Protein AF-A0A0M3IN40-F1 (afdb_monomer_lite)

Structure (mmCIF, N/CA/C/O backbone):
data_AF-A0A0M3IN40-F1
#
_entry.id   AF-A0A0M3IN40-F1
#
loop_
_atom_site.group_PDB
_atom_site.id
_atom_site.type_symbol
_atom_site.label_atom_id
_atom_site.label_alt_id
_atom_site.label_comp_id
_atom_site.label_asym_id
_atom_site.label_entity_id
_atom_site.label_seq_id
_atom_site.pdbx_PDB_ins_code
_atom_site.Cartn_x
_atom_site.Cartn_y
_atom_site.Cartn_z
_atom_site.occupancy
_atom_site.B_iso_or_equiv
_atom_site.auth_seq_id
_atom_site.auth_comp_id
_atom_site.auth_asym_id
_atom_site.auth_atom_id
_atom_site.pdbx_PDB_model_num
ATOM 1 N N . MET A 1 1 ? -18.526 8.315 25.520 1.00 48.28 1 MET A N 1
ATOM 2 C CA . MET A 1 1 ? -17.145 8.461 26.028 1.00 48.28 1 MET A CA 1
ATOM 3 C C . MET A 1 1 ? -16.164 8.945 24.959 1.00 48.28 1 MET A C 1
ATOM 5 O O . MET A 1 1 ? -15.481 9.920 25.217 1.00 48.28 1 MET A O 1
ATOM 9 N N . ILE A 1 2 ? -16.145 8.389 23.740 1.00 57.25 2 ILE A N 1
ATOM 10 C CA . ILE A 1 2 ? -15.203 8.828 22.682 1.00 57.25 2 ILE A CA 1
ATOM 11 C C . ILE A 1 2 ? -15.360 10.286 22.166 1.00 57.25 2 ILE A C 1
ATOM 13 O O . ILE A 1 2 ? -14.352 10.869 21.780 1.00 57.25 2 ILE A O 1
ATOM 17 N N . PRO A 1 3 ? -16.531 10.963 22.225 1.00 56.91 3 PRO A N 1
ATOM 18 C CA . PRO A 1 3 ? -16.636 12.365 21.797 1.00 56.91 3 PRO A CA 1
ATOM 19 C C . PRO A 1 3 ? -15.690 13.328 22.529 1.00 56.91 3 PRO A C 1
ATOM 21 O O . PRO A 1 3 ? -15.315 14.349 21.962 1.00 56.91 3 PRO A O 1
ATOM 24 N N . VAL A 1 4 ? -15.264 12.995 23.753 1.00 61.34 4 VAL A N 1
ATOM 25 C CA . VAL A 1 4 ? -14.296 13.798 24.521 1.00 61.34 4 VAL A CA 1
ATOM 26 C C . VAL A 1 4 ? -12.930 13.834 23.824 1.00 61.34 4 VAL A C 1
ATOM 28 O O . VAL A 1 4 ? -12.273 14.868 23.822 1.00 61.34 4 VAL A O 1
ATOM 31 N N . LEU A 1 5 ? -12.551 12.751 23.138 1.00 67.50 5 LEU A N 1
ATOM 32 C CA . LEU A 1 5 ? -11.285 12.639 22.409 1.00 67.50 5 LEU A CA 1
ATOM 33 C C . LEU A 1 5 ? -11.330 13.286 21.016 1.00 67.50 5 LEU A C 1
ATOM 35 O O . LEU A 1 5 ? -10.295 13.430 20.379 1.00 67.50 5 LEU A O 1
ATOM 39 N N . SER A 1 6 ? -12.497 13.738 20.539 1.00 68.56 6 SER A N 1
ATOM 40 C CA . SER A 1 6 ? -12.603 14.420 19.234 1.00 68.56 6 SER A CA 1
ATOM 41 C C . SER A 1 6 ? -11.824 15.739 19.170 1.00 68.56 6 SER A C 1
ATOM 43 O O . SER A 1 6 ? -11.472 16.194 18.086 1.00 68.56 6 SER A O 1
ATOM 45 N N . LYS A 1 7 ? -11.533 16.342 20.329 1.00 70.69 7 LYS A N 1
ATOM 46 C CA . LYS A 1 7 ? -10.729 17.563 20.460 1.00 70.69 7 LYS A CA 1
ATOM 47 C C . LYS A 1 7 ? -9.267 17.287 20.824 1.00 70.69 7 LYS A C 1
ATOM 49 O O . LYS A 1 7 ? -8.534 18.242 21.050 1.00 70.69 7 LYS A O 1
ATOM 54 N N . ALA A 1 8 ? -8.838 16.021 20.863 1.00 70.69 8 ALA A N 1
ATOM 55 C CA . ALA A 1 8 ? -7.492 15.639 21.295 1.00 70.69 8 ALA A CA 1
ATOM 56 C C . ALA A 1 8 ? -6.382 16.272 20.436 1.00 70.69 8 ALA A C 1
ATOM 58 O O . ALA A 1 8 ? -5.342 16.644 20.964 1.00 70.69 8 ALA A O 1
ATOM 59 N N . VAL A 1 9 ? -6.633 16.498 19.142 1.00 71.12 9 VAL A N 1
ATOM 60 C CA . VAL A 1 9 ? -5.699 17.192 18.230 1.00 71.12 9 VAL A CA 1
ATOM 61 C C . VAL A 1 9 ? -5.397 18.633 18.667 1.00 71.12 9 VAL A C 1
ATOM 63 O O . VAL A 1 9 ? -4.343 19.176 18.348 1.00 71.12 9 VAL A O 1
ATOM 66 N N . ASN A 1 10 ? -6.313 19.267 19.405 1.00 72.62 10 ASN A N 1
ATOM 67 C CA . ASN A 1 10 ? -6.180 20.654 19.858 1.00 72.62 10 ASN A CA 1
ATOM 68 C C . ASN A 1 10 ? -5.575 20.773 21.264 1.00 72.62 10 ASN A C 1
ATOM 70 O O . ASN A 1 10 ? -5.434 21.888 21.764 1.00 72.62 10 ASN A O 1
ATOM 74 N N . GLU A 1 11 ? -5.262 19.654 21.918 1.00 77.44 11 GLU A N 1
ATOM 75 C CA . GLU A 1 11 ? -4.655 19.650 23.248 1.00 77.44 11 GLU A CA 1
ATOM 76 C C . GLU A 1 11 ? -3.241 20.242 23.178 1.00 77.44 11 GLU A C 1
ATOM 78 O O . GLU A 1 11 ? -2.476 19.903 22.285 1.00 77.44 11 GLU A O 1
ATOM 83 N N . THR A 1 12 ? -2.871 21.141 24.087 1.00 72.12 12 THR A N 1
ATOM 84 C CA . THR A 1 12 ? -1.553 21.804 24.030 1.00 72.12 12 THR A CA 1
ATOM 85 C C . THR A 1 12 ? -0.466 20.977 24.706 1.00 72.12 12 THR A C 1
ATOM 87 O O . THR A 1 12 ? 0.720 21.143 24.417 1.00 72.12 12 THR A O 1
ATOM 90 N N . ASN A 1 13 ? -0.853 20.068 25.603 1.00 77.88 13 ASN A N 1
ATOM 91 C CA . ASN A 1 13 ? 0.075 19.207 26.315 1.00 77.88 13 ASN A CA 1
ATOM 92 C C . ASN A 1 13 ? 0.383 17.926 25.521 1.00 77.88 13 ASN A C 1
ATOM 94 O O . ASN A 1 13 ? -0.431 17.004 25.459 1.00 77.88 13 ASN A O 1
ATOM 98 N N . ILE A 1 14 ? 1.609 17.834 24.998 1.00 76.31 14 ILE A N 1
ATOM 99 C CA . ILE A 1 14 ? 2.108 16.694 24.206 1.00 76.31 14 ILE A CA 1
ATOM 100 C C . ILE A 1 14 ? 1.985 15.363 24.967 1.00 76.31 14 ILE A C 1
ATOM 102 O O . ILE A 1 14 ? 1.615 14.346 24.386 1.00 76.31 14 ILE A O 1
ATOM 106 N N . LYS A 1 15 ? 2.225 15.343 26.287 1.00 79.94 15 LYS A N 1
ATOM 107 C CA . LYS A 1 15 ? 2.094 14.108 27.084 1.00 79.94 15 LYS A CA 1
ATOM 108 C C . LYS A 1 15 ? 0.646 13.627 27.145 1.00 79.94 15 LYS A C 1
ATOM 110 O O . LYS A 1 15 ? 0.396 12.425 27.110 1.00 79.94 15 LYS A O 1
ATOM 115 N N . VAL A 1 16 ? -0.298 14.561 27.237 1.00 80.94 16 VAL A N 1
ATOM 116 C CA . VAL A 1 16 ? -1.731 14.248 27.247 1.00 80.94 16 VAL A CA 1
ATOM 117 C C . VAL A 1 16 ? -2.173 13.784 25.860 1.00 80.94 16 VAL A C 1
ATOM 119 O O . VAL A 1 16 ? -2.856 12.769 25.765 1.00 80.94 16 VAL A O 1
ATOM 122 N N . GLN A 1 17 ? -1.719 14.446 24.790 1.00 80.81 17 GLN A N 1
ATOM 123 C CA . GLN A 1 17 ? -1.945 13.987 23.414 1.00 80.81 17 GLN A CA 1
ATOM 124 C C . GLN A 1 17 ? -1.448 12.553 23.200 1.00 80.81 17 GLN A C 1
ATOM 126 O O . GLN A 1 17 ? -2.194 11.720 22.689 1.00 80.81 17 GLN A O 1
ATOM 131 N N . TYR A 1 18 ? -0.233 12.243 23.656 1.00 82.25 18 TYR A N 1
ATOM 132 C CA . TYR A 1 18 ? 0.352 10.906 23.571 1.00 82.25 18 TYR A CA 1
ATOM 133 C C . TYR A 1 18 ? -0.501 9.850 24.289 1.00 82.25 18 TYR A C 1
ATOM 135 O O . TYR A 1 18 ? -0.837 8.811 23.723 1.00 82.25 18 TYR A O 1
ATOM 143 N N . GLN A 1 19 ? -0.926 10.131 25.524 1.00 83.69 19 GLN A N 1
ATOM 144 C CA . GLN A 1 19 ? -1.804 9.228 26.274 1.00 83.69 19 GLN A CA 1
ATOM 145 C C . GLN A 1 19 ? -3.161 9.039 25.585 1.00 83.69 19 GLN A C 1
ATOM 147 O O . GLN A 1 19 ? -3.680 7.925 25.546 1.00 83.69 19 GLN A O 1
ATOM 152 N N . MET A 1 20 ? -3.726 10.103 25.011 1.00 85.81 20 MET A N 1
ATOM 153 C CA . MET A 1 20 ? -4.970 10.025 24.245 1.00 85.81 20 MET A CA 1
ATOM 154 C C . MET A 1 20 ? -4.806 9.172 22.982 1.00 85.81 20 MET A C 1
ATOM 156 O O . MET A 1 20 ? -5.689 8.367 22.693 1.00 85.81 20 MET A O 1
ATOM 160 N N . LEU A 1 21 ? -3.688 9.301 22.261 1.00 87.00 21 LEU A N 1
ATOM 161 C CA . LEU A 1 21 ? -3.373 8.472 21.095 1.00 87.00 21 LEU A CA 1
ATOM 162 C C . LEU A 1 21 ? -3.255 6.992 21.464 1.00 87.00 21 LEU A C 1
ATOM 164 O O . LEU A 1 21 ? -3.874 6.162 20.802 1.00 87.00 21 LEU A O 1
ATOM 168 N N . ASN A 1 22 ? -2.559 6.662 22.553 1.00 87.94 22 ASN A N 1
ATOM 169 C CA . ASN A 1 22 ? -2.456 5.277 23.021 1.00 87.94 22 ASN A CA 1
ATOM 170 C C . ASN A 1 22 ? -3.830 4.687 23.353 1.00 87.94 22 ASN A C 1
ATOM 172 O O . ASN A 1 22 ? -4.157 3.601 22.887 1.00 87.94 22 ASN A O 1
ATOM 176 N N . VAL A 1 23 ? -4.686 5.437 24.058 1.00 88.88 23 VAL A N 1
ATOM 177 C CA . VAL A 1 23 ? -6.064 5.000 24.339 1.00 88.88 23 VAL A CA 1
ATOM 178 C C . VAL A 1 23 ? -6.856 4.786 23.046 1.00 88.88 23 VAL A C 1
ATOM 180 O O . VAL A 1 23 ? -7.618 3.825 22.944 1.00 88.88 23 VAL A O 1
ATOM 183 N N . LEU A 1 24 ? -6.696 5.654 22.042 1.00 90.50 24 LEU A N 1
ATOM 184 C CA . LEU A 1 24 ? -7.351 5.475 20.744 1.00 90.50 24 LEU A CA 1
ATOM 185 C C . LEU A 1 24 ? -6.867 4.198 20.043 1.00 90.50 24 LEU A C 1
ATOM 187 O O . LEU A 1 24 ? -7.700 3.457 19.520 1.00 90.50 24 LEU A O 1
ATOM 191 N N . PHE A 1 25 ? -5.565 3.905 20.063 1.00 91.88 25 PHE A N 1
ATOM 192 C CA . PHE A 1 25 ? -5.023 2.680 19.474 1.00 91.88 25 PHE A CA 1
ATOM 193 C C . PHE A 1 25 ? -5.451 1.420 20.226 1.00 91.88 25 PHE A C 1
ATOM 195 O O . PHE A 1 25 ? -5.889 0.469 19.581 1.00 91.88 25 PHE A O 1
ATOM 202 N N . ASP A 1 26 ? -5.452 1.429 21.558 1.00 89.94 26 ASP A N 1
ATOM 203 C CA . ASP A 1 26 ? -5.949 0.311 22.367 1.00 89.94 26 ASP A CA 1
ATOM 204 C C . ASP A 1 26 ? -7.417 0.004 22.051 1.00 89.94 26 ASP A C 1
ATOM 206 O O . ASP A 1 26 ? -7.809 -1.153 21.867 1.00 89.94 26 ASP A O 1
ATOM 210 N N . VAL A 1 27 ? -8.246 1.045 21.913 1.00 90.25 27 VAL A N 1
ATOM 211 C CA . VAL A 1 27 ? -9.644 0.875 21.502 1.00 90.25 27 VAL A CA 1
ATOM 212 C C . VAL A 1 27 ? -9.723 0.337 20.073 1.00 90.25 27 VAL A C 1
ATOM 214 O O . VAL A 1 27 ? -10.472 -0.607 19.834 1.00 90.25 27 VAL A O 1
ATOM 217 N N . ALA A 1 28 ? -8.947 0.871 19.125 1.00 91.25 28 ALA A N 1
ATOM 218 C CA . ALA A 1 28 ? -8.942 0.398 17.737 1.00 91.25 28 ALA A CA 1
ATOM 219 C C . ALA A 1 28 ? -8.525 -1.081 17.610 1.00 91.25 28 ALA A C 1
ATOM 221 O O . ALA A 1 28 ? -9.078 -1.802 16.777 1.00 91.25 28 ALA A O 1
ATOM 222 N N . LYS A 1 29 ? -7.598 -1.546 18.458 1.00 91.81 29 LYS A N 1
ATOM 223 C CA . LYS A 1 29 ? -7.108 -2.933 18.498 1.00 91.81 29 LYS A CA 1
ATOM 224 C C . LYS A 1 29 ? -8.071 -3.908 19.183 1.00 91.81 29 LYS A C 1
ATOM 226 O O . LYS A 1 29 ? -8.036 -5.102 18.899 1.00 91.81 29 LYS A O 1
ATOM 231 N N . THR A 1 30 ? -8.950 -3.440 20.068 1.00 88.88 30 THR A N 1
ATOM 232 C CA . THR A 1 30 ? -9.799 -4.325 20.897 1.00 88.88 30 THR A CA 1
ATOM 233 C C . THR A 1 30 ? -11.279 -4.304 20.525 1.00 88.88 30 THR A C 1
ATOM 235 O O . THR A 1 30 ? -12.001 -5.269 20.780 1.00 88.88 30 THR A O 1
ATOM 238 N N . VAL A 1 31 ? -11.751 -3.229 19.897 1.00 88.94 31 VAL A N 1
ATOM 239 C CA . VAL A 1 31 ? -13.168 -3.025 19.592 1.00 88.94 31 VAL A CA 1
ATOM 240 C C . VAL A 1 31 ? -13.741 -4.090 18.654 1.00 88.94 31 VAL A C 1
ATOM 242 O O . VAL A 1 31 ? -13.078 -4.571 17.741 1.00 88.94 31 VAL A O 1
ATOM 245 N N . ALA A 1 32 ? -15.009 -4.460 18.839 1.00 84.81 32 ALA A N 1
ATOM 246 C CA . ALA A 1 32 ? -15.698 -5.355 17.912 1.00 84.81 32 ALA A CA 1
ATOM 247 C C . ALA A 1 32 ? -15.980 -4.659 16.565 1.00 84.81 32 ALA A C 1
ATOM 249 O O . ALA A 1 32 ? -16.561 -3.574 16.539 1.00 84.81 32 ALA A O 1
ATOM 250 N N . MET A 1 33 ? -15.639 -5.315 15.451 1.00 84.00 33 MET A N 1
ATOM 251 C CA . MET A 1 33 ? -15.850 -4.794 14.094 1.00 8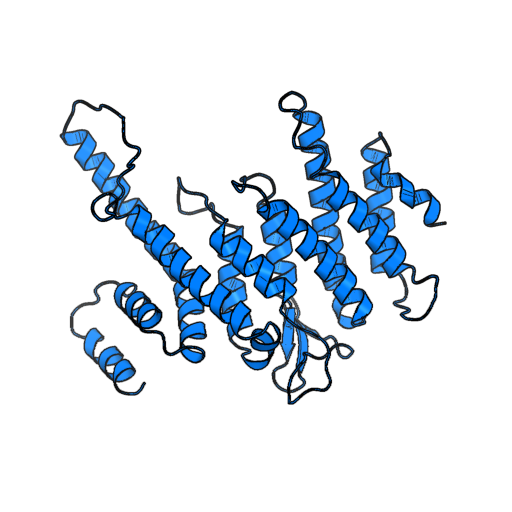4.00 33 MET A CA 1
ATOM 252 C C . MET A 1 33 ? -17.329 -4.929 13.697 1.00 84.00 33 MET A C 1
ATOM 254 O O . MET A 1 33 ? -17.765 -5.983 13.238 1.00 84.00 33 MET A O 1
ATOM 258 N N . ARG A 1 34 ? -18.137 -3.881 13.904 1.00 78.38 34 ARG A N 1
ATOM 259 C CA . ARG A 1 34 ? -19.585 -3.893 13.617 1.00 78.38 34 ARG A CA 1
ATOM 260 C C . ARG A 1 34 ? -19.907 -2.924 12.480 1.00 78.38 34 ARG A C 1
ATOM 262 O O . ARG A 1 34 ? -19.854 -1.719 12.670 1.00 78.38 34 ARG A O 1
ATOM 269 N N . VAL A 1 35 ? -20.266 -3.451 11.309 1.00 63.84 35 VAL A N 1
ATOM 270 C CA . VAL A 1 35 ? -20.462 -2.663 10.070 1.00 63.84 35 VAL A CA 1
ATOM 271 C C . VAL A 1 35 ? -21.736 -1.808 10.082 1.00 63.84 35 VAL A C 1
ATOM 273 O O . VAL A 1 35 ? -21.755 -0.723 9.515 1.00 63.84 35 VAL A O 1
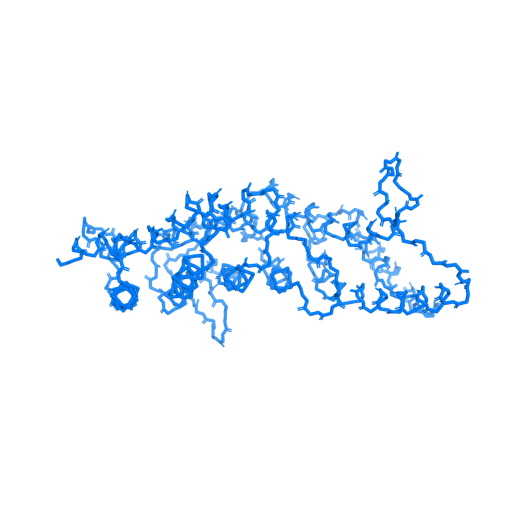ATOM 276 N N . ASN A 1 36 ? -22.789 -2.266 10.767 1.00 62.38 36 ASN A N 1
ATOM 277 C CA . ASN A 1 36 ? -24.148 -1.724 10.610 1.00 62.38 36 ASN A CA 1
ATOM 278 C C . ASN A 1 36 ? -24.690 -0.992 11.847 1.00 62.38 36 ASN A C 1
ATOM 280 O O . ASN A 1 36 ? -25.899 -0.834 11.989 1.00 62.38 36 ASN A O 1
ATOM 284 N N . SER A 1 37 ? -23.831 -0.561 12.771 1.00 58.88 37 SER A N 1
ATOM 285 C CA . SER A 1 37 ? -24.274 0.315 13.857 1.00 58.88 37 SER A CA 1
ATOM 286 C C . SER A 1 37 ? -23.915 1.756 13.527 1.00 58.88 37 SER A C 1
ATOM 288 O O . SER A 1 37 ? -22.749 2.038 13.275 1.00 58.88 37 SER A O 1
ATOM 290 N N . GLU A 1 38 ? -24.862 2.690 13.663 1.00 56.97 38 GLU A N 1
ATOM 291 C CA . GLU A 1 38 ? -24.618 4.152 13.656 1.00 56.97 38 GLU A CA 1
ATOM 292 C C . GLU A 1 38 ? -23.526 4.594 14.660 1.00 56.97 38 GLU A C 1
ATOM 294 O O . GLU A 1 38 ? -23.068 5.734 14.664 1.00 56.97 38 GLU A O 1
ATOM 299 N N . ARG A 1 39 ? -23.098 3.668 15.526 1.00 65.94 39 ARG A N 1
ATOM 300 C CA . ARG A 1 39 ? -22.022 3.785 16.506 1.00 65.94 39 ARG A CA 1
ATOM 301 C C . ARG A 1 39 ? -20.887 2.792 16.238 1.00 65.94 39 ARG A C 1
ATOM 303 O O . ARG A 1 39 ? -20.390 2.197 17.194 1.00 65.94 39 ARG A O 1
ATOM 310 N N . ASP A 1 40 ? -20.504 2.567 14.978 1.00 83.56 40 ASP A N 1
ATOM 311 C CA . ASP A 1 40 ? -19.286 1.805 14.689 1.00 83.56 40 ASP A CA 1
ATOM 312 C C . ASP A 1 40 ? -18.093 2.536 15.307 1.00 83.56 40 ASP A C 1
ATOM 314 O O . ASP A 1 40 ? -17.627 3.585 14.849 1.00 83.56 40 ASP A O 1
ATOM 318 N N . LEU A 1 41 ? -17.660 1.982 16.428 1.00 86.31 41 LEU A N 1
ATOM 319 C CA . LEU A 1 41 ? -16.694 2.595 17.305 1.00 86.31 41 LEU A CA 1
ATOM 320 C C . LEU A 1 41 ? -15.302 2.559 16.669 1.00 86.31 41 LEU A C 1
ATOM 322 O O . LEU A 1 41 ? -14.543 3.504 16.871 1.00 86.31 41 LEU A O 1
ATOM 326 N N . PHE A 1 42 ? -15.014 1.549 15.836 1.00 90.12 42 PHE A N 1
ATOM 327 C CA . PHE A 1 42 ? -13.790 1.508 15.040 1.00 90.12 42 PHE A CA 1
ATOM 328 C C . PHE A 1 42 ? -13.745 2.704 14.090 1.00 90.12 42 PHE A C 1
ATOM 330 O O . PHE A 1 42 ? -12.856 3.541 14.203 1.00 90.12 42 PHE A O 1
ATOM 337 N N . SER A 1 43 ? -14.765 2.864 13.241 1.00 88.69 43 SER A N 1
ATOM 338 C CA . SER A 1 43 ? -14.851 3.987 12.299 1.00 88.69 43 SER A CA 1
ATOM 339 C C . SER A 1 43 ? -14.744 5.354 12.983 1.00 88.69 43 SER A C 1
ATOM 341 O O . SER A 1 43 ? -14.093 6.263 12.464 1.00 88.69 43 SER A O 1
ATOM 343 N N . LEU A 1 44 ? -15.356 5.519 14.160 1.00 87.31 44 LEU A N 1
ATOM 344 C CA . LEU A 1 44 ? -15.290 6.769 14.918 1.00 87.31 44 LEU A CA 1
ATOM 345 C C . LEU A 1 44 ? -13.877 7.045 15.456 1.00 87.31 44 LEU A C 1
ATOM 347 O O . LEU A 1 44 ? -13.389 8.166 15.325 1.00 87.31 44 LEU A O 1
ATOM 351 N N . VAL A 1 45 ? -13.206 6.032 16.008 1.00 89.50 45 VAL A N 1
ATOM 352 C CA . VAL A 1 45 ? -11.815 6.132 16.477 1.00 89.50 45 VAL A CA 1
ATOM 353 C C . VAL A 1 45 ? -10.868 6.410 15.315 1.00 89.50 45 VAL A C 1
ATOM 355 O O . VAL A 1 45 ? -10.090 7.358 15.375 1.00 89.50 45 VAL A O 1
ATOM 358 N N . THR A 1 46 ? -10.992 5.670 14.214 1.00 88.81 46 THR A N 1
ATOM 359 C CA . THR A 1 46 ? -10.199 5.859 12.994 1.00 88.81 46 THR A CA 1
ATOM 360 C C . THR A 1 46 ? -10.361 7.273 12.432 1.00 88.81 46 THR A C 1
ATOM 362 O O . THR A 1 46 ? -9.384 7.881 12.006 1.00 88.81 46 THR A O 1
ATOM 365 N N . ARG A 1 47 ? -11.562 7.865 12.486 1.00 87.56 47 ARG A N 1
ATOM 366 C CA . ARG A 1 47 ? -11.775 9.268 12.085 1.00 87.56 47 ARG A CA 1
ATOM 367 C C . ARG A 1 47 ? -11.056 10.269 12.988 1.00 87.56 47 ARG A C 1
ATOM 369 O O . ARG A 1 47 ? -10.547 11.263 12.477 1.00 87.56 47 ARG A O 1
ATOM 376 N N . ILE A 1 48 ? -11.006 10.024 14.298 1.00 87.25 48 ILE A N 1
ATOM 377 C CA . ILE A 1 48 ? -10.238 10.867 15.225 1.00 87.25 48 ILE A CA 1
ATOM 378 C C . ILE A 1 48 ? -8.746 10.728 14.915 1.00 87.25 48 ILE A C 1
ATOM 380 O O . ILE A 1 48 ? -8.072 11.736 14.743 1.00 87.25 48 ILE A O 1
ATOM 384 N N . ILE A 1 49 ? -8.249 9.505 14.727 1.00 88.94 49 ILE A N 1
ATOM 385 C CA . ILE A 1 49 ? -6.854 9.251 14.339 1.00 88.94 49 ILE A CA 1
ATOM 386 C C . ILE A 1 49 ? -6.509 9.970 13.018 1.00 88.94 49 ILE A C 1
ATOM 388 O O . ILE A 1 49 ? -5.489 10.650 12.945 1.00 88.94 49 ILE A O 1
ATOM 392 N N . LYS A 1 50 ? -7.395 9.938 12.006 1.00 86.81 50 LYS A N 1
ATOM 393 C CA . LYS A 1 50 ? -7.215 10.676 10.734 1.00 86.81 50 LYS A CA 1
ATOM 394 C C . LYS A 1 50 ? -6.990 12.175 10.950 1.00 86.81 50 LYS A C 1
ATOM 396 O O . LYS A 1 50 ? -6.238 12.797 10.202 1.00 86.81 50 LYS A O 1
ATOM 401 N N . SER A 1 51 ? -7.666 12.765 11.937 1.00 83.94 51 SER A N 1
ATOM 402 C CA . SER A 1 51 ? -7.563 14.203 12.194 1.00 83.94 51 SER A CA 1
ATOM 403 C C . SER A 1 51 ? -6.182 14.625 12.698 1.00 83.94 51 SER A C 1
ATOM 405 O O . SER A 1 51 ? -5.779 15.744 12.398 1.00 83.94 51 SER A O 1
ATOM 407 N N . PHE A 1 52 ? -5.429 13.725 13.347 1.00 79.25 52 PHE A N 1
ATOM 408 C CA . PHE A 1 52 ? -4.021 13.966 13.674 1.00 79.25 52 PHE A CA 1
ATOM 409 C C . PHE A 1 52 ? -3.186 14.072 12.394 1.00 79.25 52 PHE A C 1
ATOM 411 O O . PHE A 1 52 ? -2.619 15.126 12.157 1.00 79.25 52 PHE A O 1
ATOM 418 N N . LEU A 1 53 ? -3.260 13.080 11.493 1.00 76.38 53 LEU A N 1
ATOM 419 C CA . LEU A 1 53 ? -2.510 13.073 10.218 1.00 76.38 53 LEU A CA 1
ATOM 420 C C . LEU A 1 53 ? -2.820 14.248 9.276 1.00 76.38 53 LEU A C 1
ATOM 422 O O . LEU A 1 53 ? -2.057 14.525 8.351 1.00 76.38 53 LEU A O 1
ATOM 426 N N . SER A 1 54 ? -3.988 14.877 9.435 1.00 72.94 54 SER A N 1
ATOM 427 C CA . SER A 1 54 ? -4.439 15.987 8.583 1.00 72.94 54 SER A CA 1
ATOM 428 C C . SER A 1 54 ? -4.049 17.359 9.144 1.00 72.94 54 SER A C 1
ATOM 430 O O . SER A 1 54 ? -4.010 18.339 8.400 1.00 72.94 54 SER A O 1
ATOM 432 N N . ALA A 1 55 ? -3.782 17.458 10.450 1.00 64.75 55 ALA A N 1
ATOM 433 C CA . ALA A 1 55 ? -3.463 18.721 11.112 1.00 64.75 55 ALA A CA 1
ATOM 434 C C . ALA A 1 55 ? -2.057 19.242 10.752 1.00 64.75 55 ALA A C 1
ATOM 436 O O . ALA A 1 55 ? -1.799 20.442 10.866 1.00 64.75 55 ALA A O 1
ATOM 437 N N . ASP A 1 56 ? -1.186 18.365 10.257 1.00 57.78 56 ASP A N 1
ATOM 438 C CA . ASP A 1 56 ? 0.250 18.616 10.109 1.00 57.78 56 ASP A CA 1
ATOM 439 C C . ASP A 1 56 ? 0.591 19.423 8.845 1.00 57.78 56 ASP A C 1
ATOM 441 O O . ASP A 1 56 ? 1.387 20.364 8.886 1.00 57.78 56 ASP A O 1
ATOM 445 N N . PHE A 1 57 ? -0.084 19.147 7.722 1.00 51.28 57 PHE A N 1
ATOM 446 C CA . PHE A 1 57 ? 0.210 19.798 6.433 1.00 51.28 57 PHE A CA 1
ATOM 447 C C . PHE A 1 57 ? -0.299 21.238 6.321 1.00 51.28 57 PHE A C 1
ATOM 449 O O . PHE A 1 57 ? 0.179 21.995 5.482 1.00 51.28 57 PHE A O 1
ATOM 456 N N . SER A 1 58 ? -1.251 21.643 7.163 1.00 46.12 58 SER A N 1
ATOM 457 C CA . SER A 1 58 ? -1.762 23.022 7.162 1.00 46.12 58 SER A CA 1
ATOM 458 C C . SER A 1 58 ? -0.902 23.986 7.987 1.00 46.12 58 SER A C 1
ATOM 460 O O . SER A 1 58 ? -0.954 25.192 7.755 1.00 46.12 58 SER A O 1
ATOM 462 N N . LYS A 1 59 ? -0.096 23.475 8.930 1.00 45.12 59 LYS A N 1
ATOM 463 C CA . LYS A 1 59 ? 0.725 24.288 9.847 1.00 45.12 59 LYS A CA 1
ATOM 464 C C . LYS A 1 59 ? 2.211 24.331 9.483 1.00 45.12 59 LYS A C 1
ATOM 466 O O . LYS A 1 59 ? 2.893 25.272 9.879 1.00 45.12 59 LYS A O 1
ATOM 471 N N . SER A 1 60 ? 2.709 23.360 8.713 1.00 43.22 60 SER A N 1
ATOM 472 C CA . SER A 1 60 ? 4.130 23.264 8.338 1.00 43.22 60 SER A CA 1
ATOM 473 C C . SER A 1 60 ? 4.607 24.357 7.369 1.00 43.22 60 SER A C 1
ATOM 475 O O . SER A 1 60 ? 5.810 24.560 7.232 1.00 43.22 60 SER A O 1
ATOM 477 N N . THR A 1 61 ? 3.703 25.061 6.686 1.00 45.00 61 THR A N 1
ATOM 478 C CA . THR A 1 61 ? 4.053 25.977 5.584 1.00 45.00 61 THR A CA 1
ATOM 479 C C . THR A 1 61 ? 4.473 27.381 6.040 1.00 45.00 61 THR A C 1
ATOM 481 O O . THR A 1 61 ? 4.817 28.201 5.197 1.00 45.00 61 THR A O 1
ATOM 484 N N . LEU A 1 62 ? 4.438 27.697 7.344 1.00 44.28 62 LEU A N 1
ATOM 485 C CA . LEU A 1 62 ? 4.585 29.086 7.815 1.00 44.28 62 LEU A CA 1
ATOM 486 C C . LEU A 1 62 ? 5.703 29.384 8.823 1.00 44.28 62 LEU A C 1
ATOM 488 O O . LEU A 1 62 ? 5.866 30.554 9.148 1.00 44.28 62 LEU A O 1
ATOM 492 N N . LEU A 1 63 ? 6.489 28.425 9.322 1.00 48.06 63 LEU A N 1
ATOM 493 C CA . LEU A 1 63 ? 7.372 28.702 10.470 1.00 48.06 63 LEU A CA 1
ATOM 494 C C . LEU A 1 63 ? 8.709 27.948 10.414 1.00 48.06 63 LEU A C 1
ATOM 496 O O . LEU A 1 63 ? 8.848 26.878 10.998 1.00 48.06 63 LEU A O 1
ATOM 500 N N . SER A 1 64 ? 9.724 28.547 9.779 1.00 48.28 64 SER A N 1
ATOM 501 C CA . SER A 1 64 ? 11.132 28.131 9.927 1.00 48.28 64 SER A CA 1
ATOM 502 C C . SER A 1 64 ? 11.676 28.350 11.345 1.00 48.28 64 SER A C 1
ATOM 504 O O . SER A 1 64 ? 12.648 27.711 11.733 1.00 48.28 64 SER A O 1
ATOM 506 N N . ASP A 1 65 ? 11.032 29.205 12.144 1.00 49.72 65 ASP A N 1
ATOM 507 C CA . ASP A 1 65 ? 11.569 29.670 13.432 1.00 49.72 65 ASP A CA 1
ATOM 508 C C . ASP A 1 65 ? 11.121 28.821 14.639 1.00 49.72 65 ASP A C 1
ATOM 510 O O . ASP A 1 65 ? 11.438 29.132 15.785 1.00 49.72 65 ASP A O 1
ATOM 514 N N . LEU A 1 66 ? 10.392 27.722 14.412 1.00 55.25 66 LEU A N 1
ATOM 515 C CA . LEU A 1 66 ? 9.813 26.883 15.471 1.00 55.25 66 LEU A CA 1
ATOM 516 C C . LEU A 1 66 ? 10.163 25.400 15.282 1.00 55.25 66 LEU A C 1
ATOM 518 O O . LEU A 1 66 ? 9.303 24.521 15.262 1.00 55.25 66 LEU A O 1
ATOM 522 N N . MET A 1 67 ? 11.465 25.115 15.202 1.00 58.66 67 MET A N 1
ATOM 523 C CA . MET A 1 67 ? 12.026 23.761 15.070 1.00 58.66 67 MET A CA 1
ATOM 524 C C . MET A 1 67 ? 11.509 22.779 16.145 1.00 58.66 67 MET A C 1
ATOM 526 O O . MET A 1 67 ? 11.269 21.610 15.853 1.00 58.66 67 MET A O 1
ATOM 530 N N . HIS A 1 68 ? 11.231 23.257 17.366 1.00 58.31 68 HIS A N 1
ATOM 531 C CA . HIS A 1 68 ? 10.624 22.444 18.431 1.00 58.31 68 HIS A CA 1
ATOM 532 C C . HIS A 1 68 ? 9.162 22.048 18.164 1.00 58.31 68 HIS A C 1
ATOM 534 O O . HIS A 1 68 ? 8.746 20.959 18.554 1.00 58.31 68 HIS A O 1
ATOM 540 N N . LEU A 1 69 ? 8.383 22.897 17.488 1.00 57.97 69 LEU A N 1
ATOM 541 C CA . LEU A 1 69 ? 6.998 22.582 17.127 1.00 57.97 69 LEU A CA 1
ATOM 542 C C . LEU A 1 69 ? 6.953 21.591 15.963 1.00 57.97 69 LEU A C 1
ATOM 544 O O . LEU A 1 69 ? 6.142 20.674 15.984 1.00 57.97 69 LEU A O 1
ATOM 548 N N . ILE A 1 70 ? 7.862 21.736 14.994 1.00 59.16 70 ILE A N 1
ATOM 549 C CA . ILE A 1 70 ? 8.000 20.800 13.871 1.00 59.16 70 ILE A CA 1
ATOM 550 C C . ILE A 1 70 ? 8.375 19.402 14.381 1.00 59.16 70 ILE A C 1
ATOM 552 O O . ILE A 1 70 ? 7.740 18.432 13.980 1.00 59.16 70 ILE A O 1
ATOM 556 N N . SER A 1 71 ? 9.330 19.296 15.315 1.00 60.16 71 SER A N 1
ATOM 557 C CA . SER A 1 71 ? 9.706 18.007 15.920 1.00 60.16 71 SER A CA 1
ATOM 558 C C . SER A 1 71 ? 8.522 17.336 16.622 1.00 60.16 71 SER A C 1
ATOM 560 O O . SER A 1 71 ? 8.229 16.180 16.353 1.00 60.16 71 SER A O 1
ATOM 562 N N . SER A 1 72 ? 7.773 18.075 17.449 1.00 61.00 72 SER A N 1
ATOM 563 C CA . SER A 1 72 ? 6.606 17.519 18.150 1.00 61.00 72 SER A CA 1
ATOM 564 C C . SER A 1 72 ? 5.474 17.098 17.208 1.00 61.00 72 SER A C 1
ATOM 566 O O . SER A 1 72 ? 4.731 16.169 17.525 1.00 61.00 72 SER A O 1
ATOM 568 N N . ILE A 1 73 ? 5.299 17.800 16.087 1.00 64.06 73 ILE A N 1
ATOM 569 C CA . ILE A 1 73 ? 4.317 17.440 15.063 1.00 64.06 73 ILE A CA 1
ATOM 570 C C . ILE A 1 73 ? 4.729 16.124 14.397 1.00 64.06 73 ILE A C 1
ATOM 572 O O . ILE A 1 73 ? 3.912 15.212 14.300 1.00 64.06 73 ILE A O 1
ATOM 576 N N . LEU A 1 74 ? 6.001 15.996 14.007 1.00 65.25 74 LEU A N 1
ATOM 577 C CA . LEU A 1 74 ? 6.539 14.786 13.381 1.00 65.25 74 LEU A CA 1
ATOM 578 C C . LEU A 1 74 ? 6.453 13.563 14.297 1.00 65.25 74 LEU A C 1
ATOM 580 O O . LEU A 1 74 ? 6.053 12.505 13.820 1.00 65.25 74 LEU A O 1
ATOM 584 N N . ASP A 1 75 ? 6.731 13.718 15.594 1.00 71.44 75 ASP A N 1
ATOM 585 C CA . ASP A 1 75 ? 6.612 12.632 16.574 1.00 71.44 75 ASP A CA 1
ATOM 586 C C . ASP A 1 75 ? 5.171 12.097 16.634 1.00 71.44 75 ASP A C 1
ATOM 588 O O . ASP A 1 75 ? 4.934 10.889 16.606 1.00 71.44 75 ASP A O 1
ATOM 592 N N . ASN A 1 76 ? 4.178 12.994 16.645 1.00 75.31 76 ASN A N 1
ATOM 593 C CA . ASN A 1 76 ? 2.768 12.604 16.619 1.00 75.31 76 ASN A CA 1
ATOM 594 C C . ASN A 1 76 ? 2.396 11.887 15.313 1.00 75.31 76 ASN A C 1
ATOM 596 O O . ASN A 1 76 ? 1.679 10.886 15.358 1.00 75.31 76 ASN A O 1
ATOM 600 N N . VAL A 1 77 ? 2.883 12.359 14.159 1.00 79.06 77 VAL A N 1
ATOM 601 C CA . VAL A 1 77 ? 2.664 11.680 12.869 1.00 79.06 77 VAL A CA 1
ATOM 602 C C . VAL A 1 77 ? 3.287 10.296 12.882 1.00 79.06 77 VAL A C 1
ATOM 604 O O . VAL A 1 77 ? 2.661 9.343 12.426 1.00 79.06 77 VAL A O 1
ATOM 607 N N . GLU A 1 78 ? 4.497 10.173 13.417 1.00 83.12 78 GLU A N 1
ATOM 608 C CA . GLU A 1 78 ? 5.205 8.906 13.502 1.00 83.12 78 GLU A CA 1
ATOM 609 C C . GLU A 1 78 ? 4.436 7.898 14.356 1.00 83.12 78 GLU A C 1
ATOM 611 O O . GLU A 1 78 ? 4.189 6.776 13.906 1.00 83.12 78 GLU A O 1
ATOM 616 N N . ILE A 1 79 ? 3.991 8.312 15.546 1.00 85.88 79 ILE A N 1
ATOM 617 C CA . ILE A 1 79 ? 3.169 7.484 16.435 1.00 85.88 79 ILE A CA 1
ATOM 618 C C . ILE A 1 79 ? 1.879 7.078 15.731 1.00 85.88 79 ILE A C 1
ATOM 620 O O . ILE A 1 79 ? 1.480 5.914 15.780 1.00 85.88 79 ILE A O 1
ATOM 624 N N . VAL A 1 80 ? 1.221 8.023 15.055 1.00 88.50 80 VAL A N 1
ATOM 625 C CA . VAL A 1 80 ? -0.052 7.745 14.400 1.00 88.50 80 VAL A CA 1
ATOM 626 C C . VAL A 1 80 ? 0.121 6.785 13.226 1.00 88.50 80 VAL A C 1
ATOM 628 O O . VAL A 1 80 ? -0.636 5.821 13.116 1.00 88.50 80 VAL A O 1
ATOM 631 N N . ALA A 1 81 ? 1.114 7.022 12.370 1.00 87.44 81 ALA A N 1
ATOM 632 C CA . ALA A 1 81 ? 1.425 6.187 11.217 1.00 87.44 81 ALA A CA 1
ATOM 633 C C . ALA A 1 81 ? 1.890 4.783 11.634 1.00 87.44 81 ALA A C 1
ATOM 635 O O . ALA A 1 81 ? 1.474 3.799 11.023 1.00 87.44 81 ALA A O 1
ATOM 636 N N . GLY A 1 82 ? 2.696 4.673 12.692 1.00 89.19 82 GLY A N 1
ATOM 637 C CA . GLY A 1 82 ? 3.080 3.391 13.282 1.00 89.19 82 GLY A CA 1
ATOM 638 C C . GLY A 1 82 ? 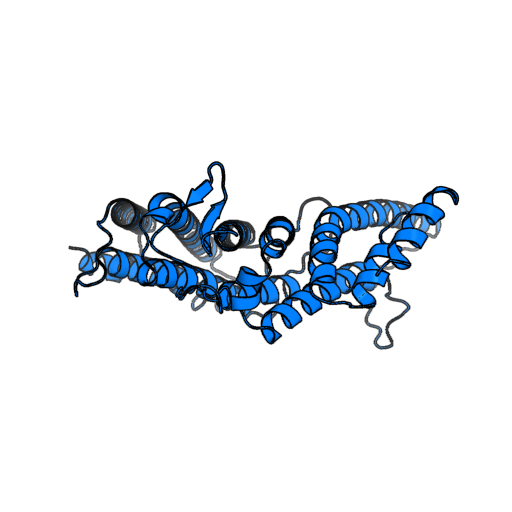1.870 2.643 13.840 1.00 89.19 82 GLY A C 1
ATOM 639 O O . GLY A 1 82 ? 1.570 1.532 13.402 1.00 89.19 82 GLY A O 1
ATOM 640 N N . GLY A 1 83 ? 1.103 3.290 14.720 1.00 91.06 83 GLY A N 1
ATOM 641 C CA . GLY A 1 83 ? -0.045 2.675 15.383 1.00 91.06 83 GLY A CA 1
ATOM 642 C C . GLY A 1 83 ? -1.137 2.223 14.412 1.00 91.06 83 GLY A C 1
ATOM 643 O O . GLY A 1 83 ? -1.716 1.150 14.581 1.00 91.06 83 GLY A O 1
ATOM 644 N N . ILE A 1 84 ? -1.405 2.978 13.340 1.00 93.44 84 ILE A N 1
ATOM 645 C CA . ILE A 1 84 ? -2.390 2.556 12.333 1.00 93.44 84 ILE A CA 1
ATOM 646 C C . ILE A 1 84 ? -1.881 1.388 11.473 1.00 93.44 84 ILE A C 1
ATOM 648 O O . ILE A 1 84 ? -2.682 0.545 11.068 1.00 93.44 84 ILE A O 1
ATOM 652 N N . CYS A 1 85 ? -0.569 1.292 11.222 1.00 92.75 85 CYS A N 1
ATOM 653 C CA . CYS A 1 85 ? 0.028 0.138 10.544 1.00 92.75 85 CYS A CA 1
ATOM 654 C C . CYS A 1 85 ? -0.053 -1.128 11.408 1.00 92.75 85 CYS A C 1
ATOM 656 O O . CYS A 1 85 ? -0.338 -2.206 10.883 1.00 92.75 85 CYS A O 1
ATOM 658 N N . GLU A 1 86 ? 0.129 -0.999 12.723 1.00 92.69 86 GLU A N 1
ATOM 659 C CA . GLU A 1 86 ? -0.081 -2.095 13.674 1.00 92.69 86 GLU A CA 1
ATOM 660 C C . GLU A 1 86 ? -1.546 -2.533 13.706 1.00 92.69 86 GLU A C 1
ATOM 662 O O . GLU A 1 86 ? -1.832 -3.719 13.563 1.00 92.69 86 GLU A O 1
ATOM 667 N N . VAL A 1 87 ? -2.489 -1.586 13.795 1.00 93.94 87 VAL A N 1
ATOM 668 C CA . VAL A 1 87 ? -3.930 -1.881 13.706 1.00 93.94 87 VAL A CA 1
ATOM 669 C C . VAL A 1 87 ? -4.253 -2.595 12.394 1.00 93.94 87 VAL A C 1
ATOM 671 O O . VAL A 1 87 ? -4.997 -3.576 12.403 1.00 93.94 87 VAL A O 1
ATOM 674 N N . LEU A 1 88 ? -3.679 -2.147 11.270 1.00 94.56 88 LEU A N 1
ATOM 675 C CA . LEU A 1 88 ? -3.854 -2.805 9.977 1.00 94.56 88 LEU A CA 1
ATOM 676 C C . LEU A 1 88 ? -3.381 -4.264 10.015 1.00 94.56 88 LEU A C 1
ATOM 678 O O . LEU A 1 88 ? -4.007 -5.105 9.379 1.00 94.56 88 LEU A O 1
ATOM 682 N N . HIS A 1 89 ? -2.285 -4.561 10.715 1.00 92.12 89 HIS A N 1
ATOM 683 C CA . HIS A 1 89 ? -1.735 -5.909 10.819 1.00 92.12 89 HIS A CA 1
ATOM 684 C C . HIS A 1 89 ? -2.532 -6.798 11.781 1.00 92.12 89 HIS A C 1
ATOM 686 O O . HIS A 1 89 ? -3.039 -7.837 11.364 1.00 92.12 89 HIS A O 1
ATOM 692 N N . GLU A 1 90 ? -2.708 -6.370 13.031 1.00 92.19 90 GLU A N 1
ATOM 693 C CA . GLU A 1 90 ? -3.353 -7.157 14.091 1.00 92.19 90 GLU A CA 1
ATOM 694 C C . GLU A 1 90 ? -4.826 -7.459 13.794 1.00 92.19 90 GLU A C 1
ATOM 696 O O . GLU A 1 90 ? -5.353 -8.509 14.160 1.00 92.19 90 GLU A O 1
ATOM 701 N N . ARG A 1 91 ? -5.508 -6.530 13.118 1.00 92.81 91 ARG A N 1
ATOM 702 C CA . ARG A 1 91 ? -6.946 -6.621 12.843 1.00 92.81 91 ARG A CA 1
ATOM 703 C C . ARG A 1 91 ? -7.247 -7.068 11.420 1.00 92.81 91 ARG A C 1
ATOM 705 O O . ARG A 1 91 ? -8.423 -7.165 11.066 1.00 92.81 91 ARG A O 1
ATOM 712 N N . PHE A 1 92 ? -6.221 -7.378 10.616 1.00 95.19 92 PHE A N 1
ATOM 713 C CA . PHE A 1 92 ? -6.379 -7.631 9.184 1.00 95.19 92 PHE A CA 1
ATOM 714 C C . PHE A 1 92 ? -7.452 -8.675 8.887 1.00 95.19 92 PHE A C 1
ATOM 716 O O . PHE A 1 92 ? -8.342 -8.410 8.087 1.00 95.19 92 PHE A O 1
ATOM 723 N N . ALA A 1 93 ? -7.414 -9.823 9.570 1.00 94.44 93 ALA A N 1
ATOM 724 C CA . ALA A 1 93 ? -8.350 -10.929 9.361 1.00 94.44 93 ALA A CA 1
ATOM 725 C C . ALA A 1 93 ? -9.814 -10.581 9.690 1.00 94.44 93 ALA A C 1
ATOM 727 O O . ALA A 1 93 ? -10.727 -11.221 9.183 1.00 94.44 93 ALA A O 1
ATOM 728 N N . GLN A 1 94 ? -10.044 -9.577 10.541 1.00 94.06 94 GLN A N 1
ATOM 729 C CA . GLN A 1 94 ? -11.369 -9.198 11.043 1.00 94.06 94 GLN A CA 1
ATOM 730 C C . GLN A 1 94 ? -11.956 -7.999 10.296 1.00 94.06 94 GLN A C 1
ATOM 732 O O . GLN A 1 94 ? -13.110 -7.632 10.531 1.00 94.06 94 GLN A O 1
ATOM 737 N N . PHE A 1 95 ? -11.174 -7.343 9.433 1.00 93.94 95 PHE A N 1
ATOM 738 C CA . PHE A 1 95 ? -11.683 -6.211 8.678 1.00 93.94 95 PHE A CA 1
ATOM 739 C C . PHE A 1 95 ? -12.779 -6.636 7.720 1.00 93.94 95 PHE A C 1
ATOM 741 O O . PHE A 1 95 ? -12.653 -7.601 6.969 1.00 93.94 95 PHE A O 1
ATOM 748 N N . THR A 1 96 ? -13.819 -5.815 7.684 1.00 92.31 96 THR A N 1
ATOM 749 C CA . THR A 1 96 ? -14.737 -5.772 6.553 1.00 92.31 96 THR A CA 1
ATOM 750 C C . THR A 1 96 ? -14.225 -4.780 5.516 1.00 92.31 96 THR A C 1
ATOM 752 O O . THR A 1 96 ? -13.348 -3.958 5.803 1.00 92.31 96 THR A O 1
ATOM 755 N N . MET A 1 97 ? -14.797 -4.808 4.311 1.00 91.56 97 MET A N 1
ATOM 756 C CA . MET A 1 97 ? -14.372 -3.909 3.238 1.00 91.56 97 MET A CA 1
ATOM 757 C C . MET A 1 97 ? -14.480 -2.427 3.629 1.00 91.56 97 MET A C 1
ATOM 759 O O . MET A 1 97 ? -13.612 -1.634 3.275 1.00 91.56 97 MET A O 1
ATOM 763 N N . ILE A 1 98 ? -15.502 -2.045 4.401 1.00 90.31 98 ILE A N 1
ATOM 764 C CA . ILE A 1 98 ? -15.684 -0.662 4.870 1.00 90.31 98 ILE A CA 1
ATOM 765 C C . ILE A 1 98 ? -14.542 -0.250 5.803 1.00 90.31 98 ILE A C 1
ATOM 767 O O . ILE A 1 98 ? -13.959 0.820 5.631 1.00 90.31 98 ILE A O 1
ATOM 771 N N . HIS A 1 99 ? -14.178 -1.115 6.751 1.00 92.75 99 HIS A N 1
ATOM 772 C CA . HIS A 1 99 ? -13.095 -0.846 7.698 1.00 92.75 99 HIS A CA 1
ATOM 773 C C . HIS A 1 99 ? -11.739 -0.761 7.004 1.00 92.75 99 HIS A C 1
ATOM 775 O O . HIS A 1 99 ? -10.990 0.184 7.247 1.00 92.75 99 HIS A O 1
ATOM 781 N N . LEU A 1 100 ? -11.454 -1.695 6.093 1.00 94.56 100 LEU A N 1
ATOM 782 C CA . LEU A 1 100 ? -10.217 -1.669 5.320 1.00 94.56 100 LEU A CA 1
ATOM 783 C C . LEU A 1 100 ? -10.143 -0.416 4.437 1.00 94.56 100 LEU A C 1
ATOM 785 O O . LEU A 1 100 ? -9.108 0.246 4.424 1.00 94.56 100 LEU A O 1
ATOM 789 N N . ARG A 1 101 ? -11.236 -0.037 3.754 1.00 93.50 101 ARG A N 1
ATOM 790 C CA . ARG A 1 101 ? -11.296 1.202 2.955 1.00 93.50 101 ARG A CA 1
ATOM 791 C C . ARG A 1 101 ? -10.972 2.432 3.797 1.00 93.50 101 ARG A C 1
ATOM 793 O O . ARG A 1 101 ? -10.207 3.269 3.339 1.00 93.50 101 ARG A O 1
ATOM 800 N N . LEU A 1 102 ? -11.498 2.539 5.020 1.00 92.00 102 LEU A N 1
ATOM 801 C CA . LEU A 1 102 ? -11.201 3.672 5.906 1.00 92.00 102 LEU A CA 1
ATOM 802 C C . LEU A 1 102 ? -9.709 3.782 6.234 1.00 92.00 102 LEU A C 1
ATOM 804 O O . LEU A 1 102 ? -9.153 4.879 6.169 1.00 92.00 102 LEU A O 1
ATOM 808 N N . VAL A 1 103 ? -9.068 2.657 6.565 1.00 94.56 103 VAL A N 1
ATOM 809 C CA . VAL A 1 103 ? -7.630 2.620 6.860 1.00 94.56 103 VAL A CA 1
ATOM 810 C C . VAL A 1 103 ? -6.826 2.954 5.604 1.00 94.56 103 VAL A C 1
ATOM 812 O O . VAL A 1 103 ? -6.029 3.884 5.629 1.00 94.56 103 VAL A O 1
ATOM 815 N N . LEU A 1 104 ? -7.074 2.271 4.484 1.00 95.19 104 LEU A N 1
ATOM 816 C CA . LEU A 1 104 ? -6.343 2.498 3.232 1.00 95.19 104 LEU A CA 1
ATOM 817 C C . LEU A 1 104 ? -6.462 3.934 2.741 1.00 95.19 104 LEU A C 1
ATOM 819 O O . LEU A 1 104 ? -5.452 4.543 2.394 1.00 95.19 104 LEU A O 1
ATOM 823 N N . HIS A 1 105 ? -7.676 4.478 2.762 1.00 93.38 105 HIS A N 1
ATOM 824 C CA . HIS A 1 105 ? -7.936 5.846 2.353 1.00 93.38 105 HIS A CA 1
ATOM 825 C C . HIS A 1 105 ? -7.180 6.839 3.242 1.00 93.38 105 HIS A C 1
ATOM 827 O O . HIS A 1 105 ? -6.559 7.758 2.728 1.00 93.38 105 HIS A O 1
ATOM 833 N N . MET A 1 106 ? -7.142 6.625 4.563 1.00 91.44 106 MET A N 1
ATOM 834 C CA . MET A 1 106 ? -6.346 7.452 5.477 1.00 91.44 106 MET A CA 1
ATOM 835 C C . MET A 1 106 ? -4.847 7.431 5.132 1.00 91.44 106 MET A C 1
ATOM 837 O O . MET A 1 106 ? -4.237 8.496 5.043 1.00 91.44 106 MET A O 1
ATOM 841 N N . LEU A 1 107 ? -4.254 6.247 4.930 1.00 93.44 107 LEU A N 1
ATOM 842 C CA . LEU A 1 107 ? -2.819 6.134 4.629 1.00 93.44 107 LEU A CA 1
ATOM 843 C C . LEU A 1 107 ? -2.489 6.735 3.259 1.00 93.44 107 LEU A C 1
ATOM 845 O O . LEU A 1 107 ? -1.512 7.469 3.115 1.00 93.44 107 LEU A O 1
ATOM 849 N N . CYS A 1 108 ? -3.324 6.456 2.256 1.00 94.56 108 CYS A N 1
ATOM 850 C CA . CYS A 1 108 ? -3.138 6.979 0.908 1.00 94.56 108 CYS A CA 1
ATOM 851 C C . CYS A 1 108 ? -3.352 8.496 0.858 1.00 94.56 108 CYS A C 1
ATOM 853 O O . CYS A 1 108 ? -2.579 9.180 0.197 1.00 94.56 108 CYS A O 1
ATOM 855 N N . ASP A 1 109 ? -4.340 9.043 1.572 1.00 90.88 109 ASP A N 1
ATOM 856 C CA . ASP A 1 109 ? -4.546 10.491 1.701 1.00 90.88 109 ASP A CA 1
ATOM 857 C C . ASP A 1 109 ? -3.310 11.180 2.284 1.00 90.88 109 ASP A C 1
ATOM 859 O O . ASP A 1 109 ? -2.871 12.206 1.760 1.00 90.88 109 ASP A O 1
ATOM 863 N N . HIS A 1 110 ? -2.725 10.604 3.338 1.00 87.44 110 HIS A N 1
ATOM 864 C CA . HIS A 1 110 ? -1.514 11.137 3.954 1.00 87.44 110 HIS A CA 1
ATOM 865 C C . HIS A 1 110 ? -0.337 11.138 2.966 1.00 87.44 110 HIS A C 1
ATOM 867 O O . HIS A 1 110 ? 0.305 12.171 2.776 1.00 87.44 110 HIS A O 1
ATOM 873 N N . LEU A 1 111 ? -0.106 10.026 2.257 1.00 90.38 111 LEU A N 1
ATOM 874 C CA . LEU A 1 111 ? 0.930 9.944 1.222 1.00 90.38 111 LEU A CA 1
ATOM 875 C C . LEU A 1 111 ? 0.674 10.923 0.066 1.00 90.38 111 LEU A C 1
ATOM 877 O O . LEU A 1 111 ? 1.598 11.611 -0.357 1.00 90.38 111 LEU A O 1
ATOM 881 N N . ARG A 1 112 ? -0.567 11.045 -0.428 1.00 90.69 112 ARG A N 1
ATOM 882 C CA . ARG A 1 112 ? -0.917 12.019 -1.481 1.00 90.69 112 ARG A CA 1
ATOM 883 C C . ARG A 1 112 ? -0.632 13.445 -1.034 1.00 90.69 112 ARG A C 1
ATOM 885 O O . ARG A 1 112 ? -0.087 14.214 -1.814 1.00 90.69 112 ARG A O 1
ATOM 892 N N . SER A 1 113 ? -0.963 13.776 0.211 1.00 85.25 113 SER A N 1
ATOM 893 C CA . SER A 1 113 ? -0.722 15.105 0.782 1.00 85.25 113 SER A CA 1
ATOM 894 C C . SER A 1 113 ? 0.775 15.387 0.893 1.00 85.25 113 SER A C 1
ATOM 896 O O . SER A 1 113 ? 1.232 16.450 0.480 1.00 85.25 113 SER A O 1
ATOM 898 N N . HIS A 1 114 ? 1.555 14.399 1.336 1.00 81.56 114 HIS A N 1
ATOM 899 C CA . HIS A 1 114 ? 3.011 14.487 1.377 1.00 81.56 114 HIS A CA 1
ATOM 900 C C . HIS A 1 114 ? 3.618 14.699 -0.019 1.00 81.56 114 HIS A C 1
ATOM 902 O O . HIS A 1 114 ? 4.463 15.568 -0.221 1.00 81.56 114 HIS A O 1
ATOM 908 N N . TYR A 1 115 ? 3.177 13.921 -1.007 1.00 84.19 115 TYR A N 1
ATOM 909 C CA . TYR A 1 115 ? 3.660 14.020 -2.382 1.00 84.19 115 TYR A CA 1
ATOM 910 C C . TYR A 1 115 ? 2.989 15.135 -3.190 1.00 84.19 115 TYR A C 1
ATOM 912 O O . TYR A 1 115 ? 3.341 15.308 -4.351 1.00 84.19 115 TYR A O 1
ATOM 920 N N . ALA A 1 116 ? 2.056 15.916 -2.641 1.00 81.44 116 ALA A N 1
ATOM 921 C CA . ALA A 1 116 ? 1.481 17.067 -3.342 1.00 81.44 116 ALA A CA 1
ATOM 922 C C . ALA A 1 116 ? 2.499 18.214 -3.490 1.00 81.44 116 ALA A C 1
ATOM 924 O O . ALA A 1 116 ? 2.411 18.987 -4.443 1.00 81.44 116 ALA A O 1
ATOM 925 N N . GLY A 1 117 ? 3.494 18.283 -2.597 1.00 67.12 117 GLY A N 1
ATOM 926 C CA . GLY A 1 117 ? 4.597 19.244 -2.655 1.00 67.12 117 GLY A CA 1
ATOM 927 C C . GLY A 1 117 ? 5.486 19.108 -3.901 1.00 67.12 117 GLY A C 1
ATOM 928 O O . GLY A 1 117 ? 5.469 18.089 -4.606 1.00 67.12 117 GLY A O 1
ATOM 929 N N . VAL A 1 118 ? 6.250 20.169 -4.185 1.00 54.78 118 VAL A N 1
ATOM 930 C CA . VAL A 1 118 ? 7.158 20.253 -5.347 1.00 54.78 118 VAL A CA 1
ATOM 931 C C . VAL A 1 118 ? 8.420 19.411 -5.133 1.00 54.78 118 VAL A C 1
ATOM 933 O O . VAL A 1 118 ? 8.900 18.799 -6.082 1.00 54.78 118 VAL A O 1
ATOM 936 N N . GLU A 1 119 ? 8.894 19.293 -3.890 1.00 58.84 119 GLU A N 1
ATOM 937 C CA . GLU A 1 119 ? 10.068 18.499 -3.521 1.00 58.84 119 GLU A CA 1
ATOM 938 C C . GLU A 1 119 ? 9.744 17.631 -2.300 1.00 58.84 119 GLU A C 1
ATOM 940 O O . GLU A 1 119 ? 9.093 18.074 -1.351 1.00 58.84 119 GLU A O 1
ATOM 945 N N . THR A 1 120 ? 10.138 16.359 -2.349 1.00 63.56 120 THR A N 1
ATOM 946 C CA . THR A 1 120 ? 10.079 15.469 -1.184 1.00 63.56 120 THR A CA 1
ATOM 947 C C . THR A 1 120 ? 11.268 15.776 -0.288 1.00 63.56 120 THR A C 1
ATOM 949 O O . THR A 1 120 ? 12.353 15.946 -0.835 1.00 63.56 120 THR A O 1
ATOM 952 N N . ASN A 1 121 ? 11.085 15.776 1.044 1.00 63.78 121 ASN A N 1
ATOM 953 C CA . ASN A 1 121 ? 12.151 15.976 2.045 1.00 63.78 121 ASN A CA 1
ATOM 954 C C . ASN A 1 121 ? 12.536 14.652 2.767 1.00 63.78 121 ASN A C 1
ATOM 956 O O . ASN A 1 121 ? 11.761 13.688 2.768 1.00 63.78 121 ASN A O 1
ATOM 960 N N . GLU A 1 122 ? 13.762 14.570 3.313 1.00 68.25 122 GLU A N 1
ATOM 961 C CA . GLU A 1 122 ? 14.290 13.377 4.016 1.00 68.25 122 GLU A CA 1
ATOM 962 C C . GLU A 1 122 ? 13.472 13.120 5.285 1.00 68.25 122 GLU A C 1
ATOM 964 O O . GLU A 1 122 ? 13.209 11.979 5.671 1.00 68.25 122 GLU A O 1
ATOM 969 N N . VAL A 1 123 ? 12.992 14.216 5.873 1.00 69.75 123 VAL A N 1
ATOM 970 C CA . VAL A 1 123 ? 12.040 14.246 6.975 1.00 69.75 123 VAL A CA 1
ATOM 971 C C . VAL A 1 123 ? 10.815 13.394 6.632 1.00 69.75 123 VAL A C 1
ATOM 973 O O . VAL A 1 123 ? 10.195 13.548 5.577 1.00 69.75 123 VAL A O 1
ATOM 976 N N . GLY A 1 124 ? 10.481 12.465 7.526 1.00 74.75 124 GLY A N 1
ATOM 977 C CA . GLY A 1 124 ? 9.356 11.546 7.358 1.00 74.75 124 GLY A CA 1
ATOM 978 C C . GLY A 1 124 ? 9.609 10.380 6.395 1.00 74.75 124 GLY A C 1
ATOM 979 O O . GLY A 1 124 ? 8.670 9.643 6.105 1.00 74.75 124 GLY A O 1
ATOM 980 N N . SER A 1 125 ? 10.835 10.170 5.902 1.00 81.12 125 SER A N 1
ATOM 981 C CA . SER A 1 125 ? 11.159 9.021 5.039 1.00 81.12 125 SER A CA 1
ATOM 982 C C . SER A 1 125 ? 10.886 7.674 5.716 1.00 81.12 125 SER A C 1
ATOM 984 O O . SER A 1 125 ? 10.298 6.800 5.085 1.00 81.12 125 SER A O 1
ATOM 986 N N . GLU A 1 126 ? 11.196 7.534 7.007 1.00 82.81 126 GLU A N 1
ATOM 987 C CA . GLU A 1 126 ? 10.862 6.338 7.797 1.00 82.81 126 GLU A CA 1
ATOM 988 C C . GLU A 1 126 ? 9.349 6.107 7.891 1.00 82.81 126 GLU A C 1
ATOM 990 O O . GLU A 1 126 ? 8.867 4.979 7.785 1.00 82.81 126 GLU A O 1
ATOM 995 N N . ILE A 1 127 ? 8.575 7.187 8.037 1.00 86.00 127 ILE A N 1
ATOM 996 C CA . ILE A 1 127 ? 7.112 7.125 8.063 1.00 86.00 127 ILE A CA 1
ATOM 997 C C . ILE A 1 127 ? 6.612 6.609 6.712 1.00 86.00 127 ILE A C 1
ATOM 999 O O . ILE A 1 127 ? 5.864 5.634 6.661 1.00 86.00 127 ILE A O 1
ATOM 1003 N N . ARG A 1 128 ? 7.072 7.204 5.605 1.00 89.50 128 ARG A N 1
ATOM 1004 C CA . ARG A 1 128 ? 6.701 6.772 4.248 1.00 89.50 128 ARG A CA 1
ATOM 1005 C C . ARG A 1 128 ? 7.099 5.323 3.986 1.00 89.50 128 ARG A C 1
ATOM 1007 O O . ARG A 1 128 ? 6.298 4.576 3.432 1.00 89.50 128 ARG A O 1
ATOM 1014 N N . GLU A 1 129 ? 8.288 4.911 4.420 1.00 90.25 129 GLU A N 1
ATOM 1015 C CA . GLU A 1 129 ? 8.762 3.529 4.318 1.00 90.25 129 GLU A CA 1
ATOM 1016 C C . GLU A 1 129 ? 7.792 2.556 5.002 1.00 90.25 129 GLU A C 1
ATOM 1018 O O . GLU A 1 129 ? 7.328 1.601 4.371 1.00 90.25 129 GLU A O 1
ATOM 1023 N N . ARG A 1 130 ? 7.417 2.827 6.260 1.00 91.75 130 ARG A N 1
ATOM 1024 C CA . ARG A 1 130 ? 6.464 2.000 7.018 1.00 91.75 130 ARG A CA 1
ATOM 1025 C C . ARG A 1 130 ? 5.094 1.955 6.345 1.00 91.75 130 ARG A C 1
ATOM 1027 O O . ARG A 1 130 ? 4.522 0.875 6.206 1.00 91.75 130 ARG A O 1
ATOM 1034 N N . LEU A 1 131 ? 4.594 3.096 5.864 1.00 94.38 131 LEU A N 1
ATOM 1035 C CA . LEU A 1 131 ? 3.315 3.169 5.155 1.00 94.38 131 LEU A CA 1
ATOM 1036 C C . LEU A 1 131 ? 3.328 2.343 3.861 1.00 94.38 131 LEU A C 1
ATOM 1038 O O . LEU A 1 131 ? 2.408 1.558 3.628 1.00 94.38 131 LEU A O 1
ATOM 1042 N N . PHE A 1 132 ? 4.370 2.461 3.032 1.00 96.19 132 PHE A N 1
ATOM 1043 C CA . PHE A 1 132 ? 4.479 1.670 1.803 1.00 96.19 132 PHE A CA 1
ATOM 1044 C C . PHE A 1 132 ? 4.638 0.179 2.081 1.00 96.19 132 PHE A C 1
ATOM 1046 O O . PHE A 1 132 ? 3.990 -0.620 1.409 1.00 96.19 132 PHE A O 1
ATOM 1053 N N . SER A 1 133 ? 5.424 -0.200 3.089 1.00 95.06 133 SER A N 1
ATOM 1054 C CA . SER A 1 133 ? 5.524 -1.592 3.540 1.00 95.06 133 SER A CA 1
ATOM 1055 C C . SER A 1 133 ? 4.155 -2.140 3.967 1.00 95.06 133 SER A C 1
ATOM 1057 O O . SER A 1 133 ? 3.726 -3.217 3.541 1.00 95.06 133 SER A O 1
ATOM 1059 N N . ALA A 1 134 ? 3.389 -1.362 4.734 1.00 95.56 134 ALA A N 1
ATOM 1060 C CA . ALA A 1 134 ? 2.066 -1.752 5.206 1.00 95.56 134 ALA A CA 1
ATOM 1061 C C . ALA A 1 134 ? 1.025 -1.884 4.079 1.00 95.56 134 ALA A C 1
ATOM 1063 O O . ALA A 1 134 ? 0.209 -2.808 4.124 1.00 95.56 134 ALA A O 1
ATOM 1064 N N . LEU A 1 135 ? 1.067 -0.998 3.078 1.00 97.19 135 LEU A N 1
ATOM 1065 C CA . LEU A 1 135 ? 0.160 -0.999 1.925 1.00 97.19 135 LEU A CA 1
ATOM 1066 C C . LEU A 1 135 ? 0.512 -2.089 0.903 1.00 97.19 135 LEU A C 1
ATOM 1068 O O . LEU A 1 135 ? -0.363 -2.834 0.470 1.00 97.19 135 LEU A O 1
ATOM 1072 N N . LEU A 1 136 ? 1.788 -2.201 0.524 1.00 97.00 136 LEU A N 1
ATOM 1073 C CA . LEU A 1 136 ? 2.254 -3.135 -0.507 1.00 97.00 136 LEU A CA 1
ATOM 1074 C C . LEU A 1 136 ? 2.436 -4.571 0.006 1.00 97.00 136 LEU A C 1
ATOM 1076 O O . LEU A 1 136 ? 2.667 -5.480 -0.786 1.00 97.00 136 LEU A O 1
ATOM 1080 N N . SER A 1 137 ? 2.295 -4.798 1.313 1.00 96.19 137 SER A N 1
ATOM 1081 C CA . SER A 1 137 ? 2.152 -6.145 1.878 1.00 96.19 137 SER A CA 1
ATOM 1082 C C . SER A 1 137 ? 0.750 -6.737 1.711 1.00 96.19 137 SER A C 1
ATOM 1084 O O . SER A 1 137 ? 0.555 -7.911 2.015 1.00 96.19 137 SER A O 1
ATOM 1086 N N . ILE A 1 138 ? -0.235 -5.961 1.251 1.00 96.81 138 ILE A N 1
ATOM 1087 C CA . ILE A 1 138 ? -1.565 -6.482 0.929 1.00 96.81 138 ILE A CA 1
ATOM 1088 C C . ILE A 1 138 ? -1.534 -7.040 -0.495 1.00 96.81 138 ILE A C 1
ATOM 1090 O O . ILE A 1 138 ? -1.380 -6.299 -1.466 1.00 96.81 138 ILE A O 1
ATOM 1094 N N . ILE A 1 139 ? -1.715 -8.350 -0.605 1.00 95.25 139 ILE A N 1
ATOM 1095 C CA . ILE A 1 139 ? -1.826 -9.100 -1.858 1.00 95.25 139 ILE A CA 1
ATOM 1096 C C . ILE A 1 139 ? -3.150 -9.876 -1.876 1.00 95.25 139 ILE A C 1
ATOM 1098 O O . ILE A 1 139 ? -3.993 -9.709 -0.991 1.00 95.25 139 ILE A O 1
ATOM 1102 N N . CYS A 1 140 ? -3.341 -10.741 -2.870 1.00 93.69 140 CYS A N 1
ATOM 1103 C CA . CYS A 1 140 ? -4.420 -11.721 -2.858 1.00 93.69 140 CYS A CA 1
ATOM 1104 C C . CYS A 1 140 ? -3.881 -13.147 -2.943 1.00 93.69 140 CYS A C 1
ATOM 1106 O O . CYS A 1 140 ? -2.860 -13.400 -3.584 1.00 93.69 140 CYS A O 1
ATOM 1108 N N . ASP A 1 141 ? -4.631 -14.084 -2.380 1.00 91.75 141 ASP A N 1
ATOM 1109 C CA . ASP A 1 141 ? -4.484 -15.495 -2.696 1.00 91.75 141 ASP A CA 1
ATOM 1110 C C . ASP A 1 141 ? -4.910 -15.742 -4.162 1.00 91.75 141 ASP A C 1
ATOM 1112 O O . ASP A 1 141 ? -5.991 -15.300 -4.573 1.00 91.75 141 ASP A O 1
ATOM 1116 N N . PRO A 1 142 ? -4.078 -16.399 -4.991 1.00 86.38 142 PRO A N 1
ATOM 1117 C CA . PRO A 1 142 ? -4.342 -16.544 -6.421 1.00 86.38 142 PRO A CA 1
ATOM 1118 C C . PRO A 1 142 ? -5.536 -17.454 -6.735 1.00 86.38 142 PRO A C 1
ATOM 1120 O O . PRO A 1 142 ? -6.115 -17.312 -7.810 1.00 86.38 142 PRO A O 1
ATOM 1123 N N . TYR A 1 143 ? -5.910 -18.363 -5.830 1.00 86.81 143 TYR A N 1
ATOM 1124 C CA . TYR A 1 143 ? -6.963 -19.352 -6.073 1.00 86.81 143 TYR A CA 1
ATOM 1125 C C . TYR A 1 143 ? -8.339 -18.858 -5.631 1.00 86.81 143 TYR A C 1
ATOM 1127 O O . TYR A 1 143 ? -9.328 -19.051 -6.331 1.00 86.81 143 TYR A O 1
ATOM 1135 N N . THR A 1 144 ? -8.403 -18.218 -4.468 1.00 89.94 144 THR A N 1
ATOM 1136 C CA . THR A 1 144 ? -9.645 -17.741 -3.850 1.00 89.94 144 THR A CA 1
ATOM 1137 C C . THR A 1 144 ? -9.914 -16.264 -4.133 1.00 89.94 144 THR A C 1
ATOM 1139 O O . THR A 1 144 ? -11.039 -15.798 -3.971 1.00 89.94 144 THR A O 1
ATOM 1142 N N . GLY A 1 145 ? -8.886 -15.496 -4.513 1.00 90.75 145 GLY A N 1
ATOM 1143 C CA . GLY A 1 145 ? -8.964 -14.042 -4.649 1.00 90.75 145 GLY A CA 1
ATOM 1144 C C . GLY A 1 145 ? -9.115 -13.296 -3.319 1.00 90.75 145 GLY A C 1
ATOM 1145 O O . GLY A 1 145 ? -9.245 -12.069 -3.333 1.00 90.75 145 GLY A O 1
ATOM 1146 N N . GLN A 1 146 ? -9.108 -14.000 -2.183 1.00 94.69 146 GLN A N 1
ATOM 1147 C CA . GLN A 1 146 ? -9.170 -13.405 -0.850 1.00 94.69 146 GLN A CA 1
ATOM 1148 C C . GLN A 1 146 ? -7.912 -12.589 -0.570 1.00 94.69 146 GLN A C 1
ATOM 1150 O O . GLN A 1 146 ? -6.828 -12.911 -1.059 1.00 94.69 146 GLN A O 1
ATOM 1155 N N . LEU A 1 147 ? -8.042 -11.513 0.203 1.00 96.19 147 LEU A N 1
ATOM 1156 C CA . LEU A 1 147 ? -6.886 -10.692 0.534 1.00 96.19 147 LEU A CA 1
ATOM 1157 C C . LEU A 1 147 ? -6.000 -11.373 1.571 1.00 96.19 147 LEU A C 1
ATOM 1159 O O . LEU A 1 147 ? -6.477 -11.937 2.555 1.00 96.19 147 LEU A O 1
ATOM 1163 N N . VAL A 1 148 ? -4.695 -11.244 1.376 1.00 95.75 148 VAL A N 1
ATOM 1164 C CA . VAL A 1 148 ? -3.670 -11.737 2.292 1.00 95.75 148 VAL A CA 1
ATOM 1165 C C . VAL A 1 148 ? -2.746 -10.582 2.628 1.00 95.75 148 VAL A C 1
ATOM 1167 O O . VAL A 1 148 ? -2.301 -9.855 1.740 1.00 95.75 148 VAL A O 1
ATOM 1170 N N . LYS A 1 149 ? -2.439 -10.412 3.911 1.00 94.56 149 LYS A N 1
ATOM 1171 C CA . LYS A 1 149 ? -1.386 -9.506 4.356 1.00 94.56 149 LYS A CA 1
ATOM 1172 C C . LYS A 1 149 ? -0.123 -10.303 4.641 1.00 94.56 149 LYS A C 1
ATOM 1174 O O . LYS A 1 149 ? -0.124 -11.180 5.500 1.00 94.56 149 LYS A O 1
ATOM 1179 N N . THR A 1 150 ? 0.951 -9.983 3.931 1.00 91.38 150 THR A N 1
ATOM 1180 C CA . THR A 1 150 ? 2.267 -10.604 4.111 1.00 91.38 150 THR A CA 1
ATOM 1181 C C . THR A 1 150 ? 3.059 -9.884 5.202 1.00 91.38 150 THR A C 1
ATOM 1183 O O . THR A 1 150 ? 3.077 -8.656 5.247 1.00 91.38 150 THR A O 1
ATOM 1186 N N . GLY A 1 151 ? 3.761 -10.624 6.048 1.00 82.38 151 GLY A N 1
ATOM 1187 C CA . GLY A 1 151 ? 4.628 -10.087 7.097 1.00 82.38 151 GLY A CA 1
ATOM 1188 C C . GLY A 1 151 ? 5.512 -11.200 7.646 1.00 82.38 151 GLY A C 1
ATOM 1189 O O . GLY A 1 151 ? 5.931 -12.068 6.884 1.00 82.38 151 GLY A O 1
ATOM 1190 N N . GLU A 1 152 ? 5.743 -11.219 8.959 1.00 79.44 152 GLU A N 1
ATOM 1191 C CA . GLU A 1 152 ? 6.346 -12.383 9.633 1.00 79.44 152 GLU A CA 1
ATOM 1192 C C . GLU A 1 152 ? 5.474 -13.637 9.490 1.00 79.44 152 GLU A C 1
ATOM 1194 O O . GLU A 1 152 ? 5.976 -14.746 9.321 1.00 79.44 152 GLU A O 1
ATOM 1199 N N . SER A 1 153 ? 4.156 -13.442 9.509 1.00 85.31 153 SER A N 1
ATOM 1200 C CA . SER A 1 153 ? 3.158 -14.456 9.193 1.00 85.31 153 SER A CA 1
ATOM 1201 C C . SER A 1 153 ? 2.185 -13.922 8.148 1.00 85.31 153 SER A C 1
ATOM 1203 O O . SER A 1 153 ? 1.924 -12.717 8.066 1.00 85.31 153 SER A O 1
ATOM 1205 N N . GLU A 1 154 ? 1.675 -14.822 7.312 1.00 90.75 154 GLU A N 1
ATOM 1206 C CA . GLU A 1 154 ? 0.636 -14.487 6.345 1.00 90.75 154 GLU A CA 1
ATOM 1207 C C . GLU A 1 154 ? -0.725 -14.503 7.038 1.00 90.75 154 GLU A C 1
ATOM 1209 O O . GLU A 1 154 ? -1.134 -15.508 7.621 1.00 90.75 154 GLU A O 1
ATOM 1214 N N . VAL A 1 155 ? -1.430 -13.374 6.975 1.00 94.69 155 VAL A N 1
ATOM 1215 C CA . VAL A 1 155 ? -2.758 -13.222 7.571 1.00 94.69 155 VAL A CA 1
ATOM 1216 C C . VAL A 1 155 ? -3.787 -13.158 6.451 1.00 94.69 155 VAL A C 1
ATOM 1218 O O . VAL A 1 155 ? -3.840 -12.186 5.697 1.00 94.69 155 VAL A O 1
ATOM 1221 N N . LEU A 1 156 ? -4.607 -14.200 6.344 1.00 95.19 156 LEU A N 1
ATOM 1222 C CA . LEU A 1 156 ? -5.717 -14.275 5.397 1.00 95.19 156 LEU A CA 1
ATOM 1223 C C . LEU A 1 156 ? -6.929 -13.501 5.931 1.00 95.19 156 LEU A C 1
ATOM 1225 O O . LEU A 1 156 ? -7.322 -13.667 7.087 1.00 95.19 156 LEU A O 1
ATOM 1229 N N . ASN A 1 157 ? -7.558 -12.698 5.077 1.00 95.12 157 ASN A N 1
ATOM 1230 C CA . ASN A 1 157 ? -8.871 -12.118 5.332 1.00 95.12 157 ASN A CA 1
ATOM 1231 C C . ASN A 1 157 ? -9.909 -12.803 4.435 1.00 95.12 157 ASN A C 1
ATOM 1233 O O . ASN A 1 157 ? -9.946 -12.600 3.223 1.00 95.12 157 ASN A O 1
ATOM 1237 N N . THR A 1 158 ? -10.785 -13.593 5.053 1.00 92.19 158 THR A N 1
ATOM 1238 C CA . THR A 1 158 ? -11.824 -14.366 4.358 1.00 92.19 158 THR A CA 1
ATOM 1239 C C . THR A 1 158 ? -13.056 -13.539 3.984 1.00 92.19 158 THR A C 1
ATOM 1241 O O . THR A 1 158 ? -13.889 -13.995 3.202 1.00 92.19 158 THR A O 1
ATOM 1244 N N . HIS A 1 159 ? -13.178 -12.324 4.522 1.00 91.19 159 HIS A N 1
ATOM 1245 C CA . HIS A 1 159 ? -14.306 -11.417 4.314 1.00 91.19 159 HIS A CA 1
ATOM 1246 C C . HIS A 1 159 ? -14.127 -10.491 3.110 1.00 91.19 159 HIS A C 1
ATOM 1248 O O . HIS A 1 159 ? -15.095 -9.864 2.679 1.00 91.19 159 HIS A O 1
ATOM 1254 N N . ILE A 1 160 ? -12.904 -10.356 2.592 1.00 93.69 160 ILE A N 1
ATOM 1255 C CA . ILE A 1 160 ? -12.590 -9.419 1.516 1.00 93.69 160 ILE A CA 1
ATOM 1256 C C . ILE A 1 160 ? -11.945 -10.167 0.357 1.00 93.69 160 ILE A C 1
ATOM 1258 O O . ILE A 1 160 ? -10.893 -10.786 0.496 1.00 93.69 160 ILE A O 1
ATOM 1262 N N . VAL A 1 161 ? -12.570 -10.046 -0.809 1.00 94.19 161 VAL A N 1
ATOM 1263 C CA . VAL A 1 161 ? -12.112 -10.627 -2.072 1.00 94.19 161 VAL A CA 1
ATOM 1264 C C . VAL A 1 161 ? -11.786 -9.493 -3.044 1.00 94.19 161 VAL A C 1
ATOM 1266 O O . VAL A 1 161 ? -12.461 -8.454 -3.057 1.00 94.19 161 VAL A O 1
ATOM 1269 N N . ARG A 1 162 ? -10.741 -9.668 -3.860 1.00 93.44 162 ARG A N 1
ATOM 1270 C CA . ARG A 1 162 ? -10.419 -8.744 -4.958 1.00 93.44 162 ARG A CA 1
ATOM 1271 C C . ARG A 1 162 ? -11.569 -8.649 -5.956 1.00 93.44 162 ARG A C 1
ATOM 1273 O O . ARG A 1 162 ? -12.282 -9.621 -6.184 1.00 93.44 162 ARG A O 1
ATOM 1280 N N . ALA A 1 163 ? -11.704 -7.500 -6.598 1.00 91.25 163 ALA A N 1
ATOM 1281 C CA . ALA A 1 163 ? -12.545 -7.352 -7.773 1.00 91.25 163 ALA A CA 1
ATOM 1282 C C . ALA A 1 163 ? -11.969 -8.147 -8.954 1.00 91.25 163 ALA A C 1
ATOM 1284 O O . ALA A 1 163 ? -10.759 -8.374 -9.044 1.00 91.25 163 ALA A O 1
ATOM 1285 N N . GLY A 1 164 ? -12.830 -8.572 -9.869 1.00 84.12 164 GLY A N 1
ATOM 1286 C CA . GLY A 1 164 ? -12.422 -9.351 -11.031 1.00 84.12 164 GLY A CA 1
ATOM 1287 C C . GLY A 1 164 ? -13.613 -9.813 -11.854 1.00 84.12 164 GLY A C 1
ATOM 1288 O O . GLY A 1 164 ? -14.757 -9.664 -11.443 1.00 84.12 164 GLY A O 1
ATOM 1289 N N . TYR A 1 165 ? -13.336 -10.370 -13.031 1.00 72.31 165 TYR A N 1
ATOM 1290 C CA . TYR A 1 165 ? -14.353 -11.079 -13.818 1.00 72.31 165 TYR A CA 1
ATOM 1291 C C . TYR A 1 165 ? -14.692 -12.446 -13.210 1.00 72.31 165 TYR A C 1
ATOM 1293 O O . TYR A 1 165 ? -15.762 -12.990 -13.448 1.00 72.31 165 TYR A O 1
ATOM 1301 N N . ASP A 1 166 ? -13.748 -12.997 -12.453 1.00 76.69 166 ASP A N 1
ATOM 1302 C CA . ASP A 1 166 ? -13.756 -14.325 -11.853 1.00 76.69 166 ASP A CA 1
ATOM 1303 C C . ASP A 1 166 ? -14.142 -14.316 -10.367 1.00 76.69 166 ASP A C 1
ATOM 1305 O O . ASP A 1 166 ? -14.273 -15.373 -9.756 1.00 76.69 166 ASP A O 1
ATOM 1309 N N . THR A 1 167 ? -14.323 -13.134 -9.778 1.00 78.88 167 THR A N 1
ATOM 1310 C CA . THR A 1 167 ? -14.618 -12.959 -8.357 1.00 78.88 167 THR A CA 1
ATOM 1311 C C . THR A 1 167 ? -15.731 -11.934 -8.159 1.00 78.88 167 THR A C 1
ATOM 1313 O O . THR A 1 167 ? -15.748 -10.887 -8.797 1.00 78.88 167 THR A O 1
ATOM 1316 N N . GLU A 1 168 ? -16.628 -12.175 -7.202 1.00 80.31 168 GLU A N 1
ATOM 1317 C CA . GLU A 1 168 ? -17.666 -11.204 -6.796 1.00 80.31 168 GLU A CA 1
ATOM 1318 C C . GLU A 1 168 ? -17.131 -10.120 -5.838 1.00 80.31 168 GLU A C 1
ATOM 1320 O O . GLU A 1 168 ? -17.888 -9.386 -5.204 1.00 80.31 168 GLU A O 1
ATOM 1325 N N . GLY A 1 169 ? -15.809 -10.040 -5.678 1.00 85.38 169 GLY A N 1
ATOM 1326 C CA . GLY A 1 169 ? -15.177 -9.147 -4.720 1.00 85.38 169 GLY A CA 1
ATOM 1327 C C . GLY A 1 169 ? -15.239 -7.675 -5.123 1.00 85.38 169 GLY A C 1
ATOM 1328 O O . GLY A 1 169 ? -15.390 -7.309 -6.287 1.00 85.38 169 GLY A O 1
ATOM 1329 N N . GLU A 1 170 ? -15.059 -6.796 -4.140 1.00 89.81 170 GLU A N 1
ATOM 1330 C CA . GLU A 1 170 ? -15.104 -5.346 -4.356 1.00 89.81 170 GLU A CA 1
ATOM 1331 C C . GLU A 1 170 ? -13.742 -4.656 -4.230 1.00 89.81 170 GLU A C 1
ATOM 1333 O O . GLU A 1 170 ? -13.631 -3.446 -4.470 1.00 89.81 170 GLU A O 1
ATOM 1338 N N . PHE A 1 171 ? -12.704 -5.373 -3.789 1.00 95.44 171 PHE A N 1
ATOM 1339 C CA . PHE A 1 171 ? -11.420 -4.744 -3.515 1.00 95.44 171 PHE A CA 1
ATOM 1340 C C . PHE A 1 171 ? -10.668 -4.391 -4.796 1.00 95.44 171 PHE A C 1
ATOM 1342 O O . PHE A 1 171 ? -10.424 -5.242 -5.648 1.00 95.44 171 PHE A O 1
ATOM 1349 N N . LYS A 1 172 ? -10.246 -3.129 -4.904 1.00 94.75 172 LYS A N 1
ATOM 1350 C CA . LYS A 1 172 ? -9.455 -2.622 -6.025 1.00 94.75 172 LYS A CA 1
ATOM 1351 C C . LYS A 1 172 ? -8.140 -2.053 -5.522 1.00 94.75 172 LYS A C 1
ATOM 1353 O O . LYS A 1 172 ? -8.116 -1.267 -4.581 1.00 94.75 172 LYS A O 1
ATOM 1358 N N . TRP A 1 173 ? -7.060 -2.376 -6.221 1.00 96.25 173 TRP A N 1
ATOM 1359 C CA . TRP A 1 173 ? -5.707 -1.904 -5.927 1.00 96.25 173 TRP A CA 1
ATOM 1360 C C . TRP A 1 173 ? -5.443 -0.462 -6.413 1.00 96.25 173 TRP A C 1
ATOM 1362 O O . TRP A 1 173 ? -4.316 0.024 -6.383 1.00 96.25 173 TRP A O 1
ATOM 1372 N N . SER A 1 174 ? -6.477 0.251 -6.872 1.00 95.75 174 SER A N 1
ATOM 1373 C CA . SER A 1 174 ? -6.359 1.547 -7.550 1.00 95.75 174 SER A CA 1
ATOM 1374 C C . SER A 1 174 ? -5.695 2.630 -6.706 1.00 95.75 174 SER A C 1
ATOM 1376 O O . SER A 1 174 ? -4.819 3.324 -7.222 1.00 95.75 174 SER A O 1
ATOM 1378 N N . GLU A 1 175 ? -6.098 2.790 -5.442 1.00 95.88 175 GLU A N 1
ATOM 1379 C CA . GLU A 1 175 ? -5.549 3.835 -4.564 1.00 95.88 175 GLU A CA 1
ATOM 1380 C C . GLU A 1 175 ? -4.080 3.574 -4.226 1.00 95.88 175 GLU A C 1
ATOM 1382 O O . GLU A 1 175 ? -3.270 4.494 -4.299 1.00 95.88 175 GLU A O 1
ATOM 1387 N N . ILE A 1 176 ? -3.729 2.314 -3.944 1.00 97.56 176 ILE A N 1
ATOM 1388 C CA . ILE A 1 176 ? -2.350 1.906 -3.646 1.00 97.56 176 ILE A CA 1
ATOM 1389 C C . ILE A 1 176 ? -1.471 2.115 -4.884 1.00 97.56 176 ILE A C 1
ATOM 1391 O O . ILE A 1 176 ? -0.431 2.760 -4.797 1.00 97.56 176 ILE A O 1
ATOM 1395 N N . CYS A 1 177 ? -1.924 1.657 -6.056 1.00 97.62 177 CYS A N 1
ATOM 1396 C CA . CYS A 1 177 ? -1.207 1.837 -7.319 1.00 97.62 177 CYS A CA 1
ATOM 1397 C C . CYS A 1 177 ? -0.901 3.314 -7.613 1.00 97.62 177 CYS A C 1
ATOM 1399 O O . CYS A 1 177 ? 0.187 3.639 -8.088 1.00 97.62 177 CYS A O 1
ATOM 1401 N N . GLU A 1 178 ? -1.846 4.215 -7.336 1.00 96.56 178 GLU A N 1
ATOM 1402 C CA . GLU A 1 178 ? -1.673 5.655 -7.548 1.00 96.56 178 GLU A CA 1
ATOM 1403 C C . GLU A 1 178 ? -0.598 6.243 -6.638 1.00 96.56 178 GLU A C 1
ATOM 1405 O O . GLU A 1 178 ? 0.336 6.866 -7.140 1.00 96.56 178 GLU A O 1
ATOM 1410 N N . VAL A 1 179 ? -0.676 6.013 -5.323 1.00 95.94 179 VAL A N 1
ATOM 1411 C CA . VAL A 1 179 ? 0.327 6.559 -4.392 1.00 95.94 179 VAL A CA 1
ATOM 1412 C C . VAL A 1 179 ? 1.708 5.951 -4.608 1.00 95.94 179 VAL A C 1
ATOM 1414 O O . VAL A 1 179 ? 2.709 6.649 -4.471 1.00 95.94 179 VAL A O 1
ATOM 1417 N N . THR A 1 180 ? 1.782 4.681 -5.015 1.00 96.69 180 THR A N 1
ATOM 1418 C CA . THR A 1 180 ? 3.047 4.048 -5.398 1.00 96.69 180 THR A CA 1
ATOM 1419 C C . THR A 1 180 ? 3.629 4.666 -6.666 1.00 96.69 180 THR A C 1
ATOM 1421 O O . THR A 1 180 ? 4.829 4.922 -6.716 1.00 96.69 180 THR A O 1
ATOM 1424 N N . THR A 1 181 ? 2.796 4.959 -7.668 1.00 95.56 181 THR A N 1
ATOM 1425 C CA . THR A 1 181 ? 3.241 5.650 -8.889 1.00 95.56 181 THR A CA 1
ATOM 1426 C C . THR A 1 181 ? 3.764 7.047 -8.558 1.00 95.56 181 THR A C 1
ATOM 1428 O O . THR A 1 181 ? 4.865 7.394 -8.976 1.00 95.56 181 THR A O 1
ATOM 1431 N N . LEU A 1 182 ? 3.036 7.810 -7.734 1.00 92.69 182 LEU A N 1
ATOM 1432 C CA . LEU A 1 182 ? 3.463 9.136 -7.276 1.00 92.69 182 LEU A CA 1
ATOM 1433 C C . LEU A 1 182 ? 4.819 9.093 -6.560 1.00 92.69 182 LEU A C 1
ATOM 1435 O O . LEU A 1 182 ? 5.683 9.926 -6.833 1.00 92.69 182 LEU A O 1
ATOM 1439 N N . ALA A 1 183 ? 5.031 8.114 -5.679 1.00 91.19 183 ALA A N 1
ATOM 1440 C CA . ALA A 1 183 ? 6.303 7.958 -4.981 1.00 91.19 183 ALA A CA 1
ATOM 1441 C C . ALA A 1 183 ? 7.458 7.617 -5.930 1.00 91.19 183 ALA A C 1
ATOM 1443 O O . ALA A 1 183 ? 8.522 8.216 -5.817 1.00 91.19 183 ALA A O 1
ATOM 1444 N N . LEU A 1 184 ? 7.252 6.718 -6.900 1.00 89.81 184 LEU A N 1
ATOM 1445 C CA . LEU A 1 184 ? 8.270 6.388 -7.908 1.00 89.81 184 LEU A CA 1
ATOM 1446 C C . LEU A 1 184 ? 8.672 7.602 -8.759 1.00 89.81 184 LEU A C 1
ATOM 1448 O O . LEU A 1 184 ? 9.816 7.703 -9.193 1.00 89.81 184 LEU A O 1
ATOM 1452 N N . GLU A 1 185 ? 7.743 8.526 -9.008 1.00 87.50 185 GLU A N 1
ATOM 1453 C CA . GLU A 1 185 ? 8.013 9.732 -9.792 1.00 87.50 185 GLU A CA 1
ATOM 1454 C C . GLU A 1 185 ? 8.729 10.820 -8.989 1.00 87.50 185 GLU A C 1
ATOM 1456 O O . GLU A 1 185 ? 9.604 11.511 -9.533 1.00 87.50 185 GLU A O 1
ATOM 1461 N N . LYS A 1 186 ? 8.352 10.981 -7.714 1.00 84.56 186 LYS A N 1
ATOM 1462 C CA . LYS A 1 186 ? 8.755 12.121 -6.882 1.00 84.56 186 LYS A CA 1
ATOM 1463 C C . LYS A 1 186 ? 9.893 11.850 -5.908 1.00 84.56 186 LYS A C 1
ATOM 1465 O O . LYS A 1 186 ? 10.618 12.792 -5.612 1.00 84.56 186 LYS A O 1
ATOM 1470 N N . GLU A 1 187 ? 10.082 10.622 -5.427 1.00 80.94 187 GLU A N 1
ATOM 1471 C CA . GLU A 1 187 ? 11.202 10.317 -4.528 1.00 80.94 187 GLU A CA 1
ATOM 1472 C C . GLU A 1 187 ? 12.542 10.539 -5.250 1.00 80.94 187 GLU A C 1
ATOM 1474 O O . GLU A 1 187 ? 12.851 9.883 -6.248 1.00 80.94 187 GLU A O 1
ATOM 1479 N N . LEU A 1 188 ? 13.335 11.489 -4.747 1.00 66.38 188 LEU A N 1
ATOM 1480 C CA . LEU A 1 188 ? 14.648 11.860 -5.274 1.00 66.38 188 LEU A CA 1
ATOM 1481 C C . LEU A 1 188 ? 15.604 12.216 -4.127 1.00 66.38 188 LEU A C 1
ATOM 1483 O O . LEU A 1 188 ? 15.470 13.272 -3.524 1.00 66.38 188 LEU A O 1
ATOM 1487 N N . TRP A 1 189 ? 16.604 11.369 -3.877 1.00 55.72 189 TRP A N 1
ATOM 1488 C CA . TRP A 1 189 ? 17.674 11.587 -2.891 1.00 55.72 189 TRP A CA 1
ATOM 1489 C C . TRP A 1 189 ? 19.049 11.200 -3.450 1.00 55.72 189 TRP A C 1
ATOM 1491 O O . TRP A 1 189 ? 19.679 10.240 -3.019 1.00 55.72 189 TRP A O 1
ATOM 1501 N N . LEU A 1 190 ? 19.517 11.958 -4.443 1.00 50.41 190 LEU A N 1
ATOM 1502 C CA . LEU A 1 190 ? 20.945 12.079 -4.782 1.00 50.41 190 LEU A CA 1
ATOM 1503 C C . LEU A 1 190 ? 21.524 13.095 -3.780 1.00 50.41 190 LEU A C 1
ATOM 1505 O O . LEU A 1 190 ? 20.982 14.187 -3.678 1.00 50.41 190 LEU A O 1
ATOM 1509 N N . VAL A 1 191 ? 22.501 12.797 -2.921 1.00 42.12 191 VAL A N 1
ATOM 1510 C CA . VAL A 1 191 ? 23.920 12.559 -3.219 1.00 42.12 191 VAL A CA 1
ATOM 1511 C C . VAL A 1 191 ? 24.528 11.783 -2.033 1.00 42.12 191 VAL A C 1
ATOM 1513 O O . VAL A 1 191 ? 24.639 12.331 -0.945 1.00 42.12 191 VAL A O 1
ATOM 1516 N N . ASP A 1 192 ? 24.846 10.506 -2.256 1.00 47.97 192 ASP A N 1
ATOM 1517 C CA . ASP A 1 192 ? 25.647 9.546 -1.454 1.00 47.97 192 ASP A CA 1
ATOM 1518 C C . ASP A 1 192 ? 24.935 8.191 -1.386 1.00 47.97 192 ASP A C 1
ATOM 1520 O O . ASP A 1 192 ? 24.340 7.762 -0.391 1.00 47.97 192 ASP A O 1
ATOM 1524 N N . LEU A 1 193 ? 24.971 7.529 -2.540 1.00 52.31 193 LEU A N 1
ATOM 1525 C CA . LEU A 1 193 ? 24.421 6.207 -2.764 1.00 52.31 193 LEU A CA 1
ATOM 1526 C C . LEU A 1 193 ? 25.231 5.138 -2.014 1.00 52.31 193 LEU A C 1
ATOM 1528 O O . LEU A 1 193 ? 26.437 4.989 -2.197 1.00 52.31 193 LEU A O 1
ATOM 1532 N N . LEU A 1 194 ? 24.492 4.438 -1.152 1.00 45.09 194 LEU A N 1
ATOM 1533 C CA . LEU A 1 194 ? 24.627 3.045 -0.694 1.00 45.09 194 LEU A CA 1
ATOM 1534 C C . LEU A 1 194 ? 23.665 2.783 0.487 1.00 45.09 194 LEU A C 1
ATOM 1536 O O . LEU A 1 194 ? 23.405 1.632 0.820 1.00 45.09 194 LEU A O 1
ATOM 1540 N N . LEU A 1 195 ? 23.076 3.833 1.089 1.00 48.91 195 LEU A N 1
ATOM 1541 C CA . LEU A 1 195 ? 22.216 3.723 2.283 1.00 48.91 195 LEU A CA 1
ATOM 1542 C C . LEU A 1 195 ? 20.898 4.538 2.275 1.00 48.91 195 LEU A C 1
ATOM 1544 O O . LEU A 1 195 ? 20.085 4.326 3.167 1.00 48.91 195 LEU A O 1
ATOM 1548 N N . LYS A 1 196 ? 20.635 5.432 1.304 1.00 55.50 196 LYS A N 1
ATOM 1549 C CA . LYS A 1 196 ? 19.643 6.529 1.469 1.00 55.50 196 LYS A CA 1
ATOM 1550 C C . LYS A 1 196 ? 18.421 6.560 0.526 1.00 55.50 196 LYS A C 1
ATOM 1552 O O . LYS A 1 196 ? 17.828 7.614 0.336 1.00 55.50 196 LYS A O 1
ATOM 1557 N N . PHE A 1 197 ? 17.973 5.422 -0.013 1.00 67.94 197 PHE A N 1
ATOM 1558 C CA . PHE A 1 197 ? 16.642 5.327 -0.657 1.00 67.94 197 PHE A CA 1
ATOM 1559 C C . PHE A 1 197 ? 15.714 4.333 0.062 1.00 67.94 197 PHE A C 1
ATOM 1561 O O . PHE A 1 197 ? 15.259 3.368 -0.561 1.00 67.94 197 PHE A O 1
ATOM 1568 N N . PRO A 1 198 ? 15.440 4.518 1.369 1.00 76.12 198 PRO A N 1
ATOM 1569 C CA . PRO A 1 198 ? 14.662 3.557 2.155 1.00 76.12 198 PRO A CA 1
ATOM 1570 C C . PRO A 1 198 ? 13.285 3.291 1.535 1.00 76.12 198 PRO A C 1
ATOM 1572 O O . PRO A 1 198 ? 12.894 2.142 1.327 1.00 76.12 198 PRO A O 1
ATOM 1575 N N . VAL A 1 199 ? 12.611 4.363 1.117 1.00 86.88 199 VAL A N 1
ATOM 1576 C CA . VAL A 1 199 ? 11.256 4.305 0.561 1.00 86.88 199 VAL A CA 1
ATOM 1577 C C . VAL A 1 199 ? 11.220 3.568 -0.782 1.00 86.88 199 VAL A C 1
ATOM 1579 O O . VAL A 1 199 ? 10.468 2.607 -0.931 1.00 86.88 199 VAL A O 1
ATOM 1582 N N . LEU A 1 200 ? 12.057 3.960 -1.754 1.00 87.75 200 LEU A N 1
ATOM 1583 C CA . LEU A 1 200 ? 12.090 3.311 -3.074 1.00 87.75 200 LEU A CA 1
ATOM 1584 C C . LEU A 1 200 ? 12.520 1.847 -2.982 1.00 87.75 200 LEU A C 1
ATOM 1586 O O . LEU A 1 200 ? 11.963 1.007 -3.685 1.00 87.75 200 LEU A O 1
ATOM 1590 N N . ARG A 1 201 ? 13.470 1.520 -2.098 1.00 86.81 201 ARG A N 1
ATOM 1591 C CA . ARG A 1 201 ? 13.891 0.134 -1.867 1.00 86.81 201 ARG A CA 1
ATOM 1592 C C . ARG A 1 201 ? 12.720 -0.725 -1.402 1.00 86.81 201 ARG A C 1
ATOM 1594 O O . ARG A 1 201 ? 12.506 -1.797 -1.961 1.00 86.81 201 ARG A O 1
ATOM 1601 N N . VAL A 1 202 ? 11.961 -0.254 -0.412 1.00 90.88 202 VAL A N 1
ATOM 1602 C CA . VAL A 1 202 ? 10.769 -0.955 0.087 1.00 90.88 202 VAL A CA 1
ATOM 1603 C C . VAL A 1 202 ? 9.717 -1.077 -1.009 1.00 90.88 202 VAL A C 1
ATOM 1605 O O . VAL A 1 202 ? 9.221 -2.177 -1.250 1.00 90.88 202 VAL A O 1
ATOM 1608 N N . ILE A 1 203 ? 9.443 0.003 -1.744 1.00 94.12 203 ILE A N 1
ATOM 1609 C CA . ILE A 1 203 ? 8.495 -0.024 -2.861 1.00 94.12 203 ILE A CA 1
ATOM 1610 C C . ILE A 1 203 ? 8.894 -1.081 -3.896 1.00 94.12 203 ILE A C 1
ATOM 1612 O O . ILE A 1 203 ? 8.091 -1.957 -4.201 1.00 94.12 203 ILE A O 1
ATOM 1616 N N . LEU A 1 204 ? 10.121 -1.036 -4.419 1.00 92.44 204 LEU A N 1
ATOM 1617 C CA . LEU A 1 204 ? 10.584 -1.960 -5.459 1.00 92.44 204 LEU A CA 1
ATOM 1618 C C . LEU A 1 204 ? 10.617 -3.411 -4.960 1.00 92.44 204 LEU A C 1
ATOM 1620 O O . LEU A 1 204 ? 10.206 -4.320 -5.683 1.00 92.44 204 LEU A O 1
ATOM 1624 N N . HIS A 1 205 ? 11.044 -3.630 -3.713 1.00 91.88 205 HIS A N 1
ATOM 1625 C CA . HIS A 1 205 ? 11.049 -4.953 -3.097 1.00 91.88 205 HIS A CA 1
ATOM 1626 C C . HIS A 1 205 ? 9.642 -5.560 -3.041 1.00 91.88 205 HIS A C 1
ATOM 1628 O O . HIS A 1 205 ? 9.436 -6.676 -3.522 1.00 91.88 205 HIS A O 1
ATOM 1634 N N . HIS A 1 206 ? 8.657 -4.825 -2.518 1.00 94.62 206 HIS A N 1
ATOM 1635 C CA . HIS A 1 206 ? 7.287 -5.329 -2.440 1.00 94.62 206 HIS A CA 1
ATOM 1636 C C . HIS A 1 206 ? 6.607 -5.404 -3.810 1.00 94.62 206 HIS A C 1
ATOM 1638 O O . HIS A 1 206 ? 5.889 -6.367 -4.076 1.00 94.62 206 HIS A O 1
ATOM 1644 N N . LEU A 1 207 ? 6.857 -4.443 -4.707 1.00 94.75 207 LEU A N 1
ATOM 1645 C CA . LEU A 1 207 ? 6.308 -4.464 -6.065 1.00 94.75 207 LEU A CA 1
ATOM 1646 C C . LEU A 1 207 ? 6.698 -5.733 -6.816 1.00 94.75 207 LEU A C 1
ATOM 1648 O O . LEU A 1 207 ? 5.860 -6.279 -7.527 1.00 94.75 207 LEU A O 1
ATOM 1652 N N . CYS A 1 208 ? 7.919 -6.240 -6.629 1.00 92.31 208 CYS A N 1
ATOM 1653 C CA . CYS A 1 208 ? 8.340 -7.510 -7.221 1.00 92.31 208 CYS A CA 1
ATOM 1654 C C . CYS A 1 208 ? 7.359 -8.654 -6.899 1.00 92.31 208 CYS A C 1
ATOM 1656 O O . CYS A 1 208 ? 7.020 -9.432 -7.789 1.00 92.31 208 CYS A O 1
ATOM 1658 N N . ARG A 1 209 ? 6.856 -8.713 -5.657 1.00 92.25 209 ARG A N 1
ATOM 1659 C CA . ARG A 1 209 ? 5.886 -9.720 -5.202 1.00 92.25 209 ARG A CA 1
ATOM 1660 C C . ARG A 1 209 ? 4.451 -9.385 -5.612 1.00 92.25 209 ARG A C 1
ATOM 1662 O O . ARG A 1 209 ? 3.719 -10.252 -6.071 1.00 92.25 209 ARG A O 1
ATOM 1669 N N . VAL A 1 210 ? 4.032 -8.126 -5.494 1.00 94.75 210 VAL A N 1
ATOM 1670 C CA . VAL A 1 210 ? 2.673 -7.699 -5.882 1.00 94.75 210 VAL A CA 1
ATOM 1671 C C . VAL A 1 210 ? 2.423 -7.947 -7.375 1.00 94.75 210 VAL A C 1
ATOM 1673 O O . VAL A 1 210 ? 1.362 -8.437 -7.761 1.00 94.75 210 VAL A O 1
ATOM 1676 N N . LEU A 1 211 ? 3.427 -7.676 -8.215 1.00 94.50 211 LEU A N 1
ATOM 1677 C CA . LEU A 1 211 ? 3.389 -7.893 -9.662 1.00 94.50 211 LEU A CA 1
ATOM 1678 C C . LEU A 1 211 ? 3.463 -9.373 -10.066 1.00 94.50 211 LEU A C 1
ATOM 1680 O O . LEU A 1 211 ? 3.521 -9.664 -11.258 1.00 94.50 211 LEU A O 1
ATOM 1684 N N . GLU A 1 212 ? 3.428 -10.330 -9.144 1.00 92.50 212 GLU A N 1
ATOM 1685 C CA . GLU A 1 212 ? 3.171 -11.733 -9.494 1.00 92.50 212 GLU A CA 1
ATOM 1686 C C . GLU A 1 212 ? 1.683 -11.971 -9.790 1.00 92.50 212 GLU A C 1
ATOM 1688 O O . GLU A 1 212 ? 1.328 -12.810 -10.619 1.00 92.50 212 GLU A O 1
ATOM 1693 N N . PHE A 1 213 ? 0.803 -11.181 -9.171 1.00 92.19 213 PHE A N 1
ATOM 1694 C CA . PHE A 1 213 ? -0.641 -11.390 -9.191 1.00 92.19 213 PHE A CA 1
ATOM 1695 C C . PHE A 1 213 ? -1.325 -10.472 -10.208 1.00 92.19 213 PHE A C 1
ATOM 1697 O O . PHE A 1 213 ? -1.911 -9.444 -9.862 1.00 92.19 213 PHE A O 1
ATOM 1704 N N . ARG A 1 214 ? -1.301 -10.858 -11.490 1.00 91.31 214 ARG A N 1
ATOM 1705 C CA . ARG A 1 214 ? -1.868 -10.045 -12.585 1.00 91.31 214 ARG A CA 1
ATOM 1706 C C . ARG A 1 214 ? -3.321 -9.635 -12.332 1.00 91.31 214 ARG A C 1
ATOM 1708 O O . ARG A 1 214 ? -3.646 -8.455 -12.430 1.00 91.31 214 ARG A O 1
ATOM 1715 N N . GLY A 1 215 ? -4.188 -10.588 -11.983 1.00 89.25 215 GLY A N 1
ATOM 1716 C CA . GLY A 1 215 ? -5.610 -10.313 -11.735 1.00 89.25 215 GLY A CA 1
ATOM 1717 C C . GLY A 1 215 ? -5.832 -9.276 -10.630 1.00 89.25 215 GLY A C 1
ATOM 1718 O O . GLY A 1 215 ? -6.706 -8.428 -10.754 1.00 89.25 215 GLY A O 1
ATOM 1719 N N . PHE A 1 216 ? -4.984 -9.284 -9.598 1.00 93.75 216 PHE A N 1
ATOM 1720 C CA . PHE A 1 216 ? -5.007 -8.319 -8.500 1.00 93.75 216 PHE A CA 1
ATOM 1721 C C . PHE A 1 216 ? -4.551 -6.927 -8.931 1.00 93.75 216 PHE A C 1
ATOM 1723 O O . PHE A 1 216 ? -5.259 -5.947 -8.711 1.00 93.75 216 PHE A O 1
ATOM 1730 N N . VAL A 1 217 ? -3.400 -6.835 -9.598 1.00 94.19 217 VAL A N 1
ATOM 1731 C CA . VAL A 1 217 ? -2.818 -5.558 -10.036 1.00 94.19 217 VAL A CA 1
ATOM 1732 C C . VAL A 1 217 ? -3.744 -4.832 -11.011 1.00 94.19 217 VAL A C 1
ATOM 1734 O O . VAL A 1 217 ? -3.975 -3.631 -10.881 1.00 94.19 217 VAL A O 1
ATOM 1737 N N . PHE A 1 218 ? -4.347 -5.560 -11.952 1.00 93.75 218 PHE A N 1
ATOM 1738 C CA . PHE A 1 218 ? -5.230 -4.969 -12.957 1.00 93.75 218 PHE A CA 1
ATOM 1739 C C . PHE A 1 218 ? -6.594 -4.522 -12.408 1.00 93.75 218 PHE A C 1
ATOM 1741 O O . PHE A 1 218 ? -7.289 -3.766 -13.087 1.00 93.75 218 PHE A O 1
ATOM 1748 N N . THR A 1 219 ? -6.943 -4.845 -11.154 1.00 94.44 219 THR A N 1
ATOM 1749 C CA . THR A 1 219 ? -8.092 -4.209 -10.476 1.00 94.44 219 THR A CA 1
ATOM 1750 C C . THR A 1 219 ? -7.921 -2.696 -10.305 1.00 94.44 219 THR A C 1
ATOM 1752 O O . THR A 1 219 ? -8.911 -1.980 -10.152 1.00 94.44 219 THR A O 1
ATOM 1755 N N . ALA A 1 220 ? -6.680 -2.191 -10.366 1.00 94.00 220 ALA A N 1
ATOM 1756 C CA . ALA A 1 220 ? -6.386 -0.762 -10.394 1.00 94.00 220 ALA A CA 1
ATOM 1757 C C . ALA A 1 220 ? -6.822 -0.073 -11.702 1.00 94.00 220 ALA A C 1
ATOM 1759 O O . ALA A 1 220 ? -6.947 1.151 -11.734 1.00 94.00 220 ALA A O 1
ATOM 1760 N N . GLY A 1 221 ? -7.067 -0.843 -12.766 1.00 93.62 221 GLY A N 1
ATOM 1761 C CA . GLY A 1 221 ? -7.348 -0.357 -14.113 1.00 93.62 221 GLY A CA 1
ATOM 1762 C C . GLY A 1 221 ? -6.087 -0.246 -14.973 1.00 93.62 221 GLY A C 1
ATOM 1763 O O . GLY A 1 221 ? -5.034 0.200 -14.517 1.00 93.62 221 GLY A O 1
ATOM 1764 N N . GLU A 1 222 ? -6.203 -0.624 -16.249 1.00 93.25 222 GLU A N 1
ATOM 1765 C CA . GLU A 1 222 ? -5.073 -0.716 -17.189 1.00 93.25 222 GLU A CA 1
ATOM 1766 C C . GLU A 1 222 ? -4.266 0.581 -17.302 1.00 93.25 222 GLU A C 1
ATOM 1768 O O . GLU A 1 222 ? -3.037 0.549 -17.319 1.00 93.25 222 GLU A O 1
ATOM 1773 N N . MET A 1 223 ? -4.948 1.731 -17.322 1.00 94.44 223 MET A N 1
ATOM 1774 C CA . MET A 1 223 ? -4.298 3.040 -17.402 1.00 94.44 223 MET A CA 1
ATOM 1775 C C . MET A 1 223 ? -3.374 3.305 -16.207 1.00 94.44 223 MET A C 1
ATOM 1777 O O . MET A 1 223 ? -2.260 3.782 -16.404 1.00 94.44 223 MET A O 1
ATOM 1781 N N . ARG A 1 224 ? -3.792 2.948 -14.985 1.00 94.56 224 ARG A N 1
ATOM 1782 C CA . ARG A 1 224 ? -2.974 3.142 -13.775 1.00 94.56 224 ARG A CA 1
ATOM 1783 C C . ARG A 1 224 ? -1.775 2.200 -13.750 1.00 94.56 224 ARG A C 1
ATOM 1785 O O . ARG A 1 224 ? -0.667 2.625 -13.447 1.00 94.56 224 ARG A O 1
ATOM 1792 N N . VAL A 1 225 ? -1.966 0.941 -14.148 1.00 94.94 225 VAL A N 1
ATOM 1793 C CA . VAL A 1 225 ? -0.860 -0.029 -14.242 1.00 94.94 225 VAL A CA 1
ATOM 1794 C C . VAL A 1 225 ? 0.151 0.394 -15.314 1.00 94.94 225 VAL A C 1
ATOM 1796 O O . VAL A 1 225 ? 1.356 0.223 -15.131 1.00 94.94 225 VAL A O 1
ATOM 1799 N N . ARG A 1 226 ? -0.311 0.986 -16.423 1.00 94.06 226 ARG A N 1
ATOM 1800 C CA . ARG A 1 226 ? 0.573 1.556 -17.448 1.00 94.06 226 ARG A CA 1
ATOM 1801 C C . ARG A 1 226 ? 1.375 2.740 -16.908 1.00 94.06 226 ARG A C 1
ATOM 1803 O O . ARG A 1 226 ? 2.582 2.766 -17.112 1.00 94.06 226 ARG A O 1
ATOM 1810 N N . GLN A 1 227 ? 0.738 3.657 -16.178 1.00 95.50 227 GLN A N 1
ATOM 1811 C CA . GLN A 1 227 ? 1.427 4.775 -15.522 1.00 95.50 227 GLN A CA 1
ATOM 1812 C C . GLN A 1 227 ? 2.493 4.287 -14.535 1.00 95.50 227 GLN A C 1
ATOM 1814 O O . GLN A 1 227 ? 3.614 4.788 -14.568 1.00 95.50 227 GLN A O 1
ATOM 1819 N N . LEU A 1 228 ? 2.181 3.263 -13.732 1.00 96.19 228 LEU A N 1
ATOM 1820 C CA . LEU A 1 228 ? 3.143 2.612 -12.842 1.00 96.19 228 LEU A CA 1
ATOM 1821 C C . LEU A 1 228 ? 4.339 2.054 -13.629 1.00 96.19 228 LEU A C 1
ATOM 1823 O O . LEU A 1 228 ? 5.485 2.324 -13.281 1.00 96.19 228 LEU A O 1
ATOM 1827 N N . LYS A 1 229 ? 4.082 1.307 -14.711 1.00 94.31 229 LYS A N 1
ATOM 1828 C CA . LYS A 1 229 ? 5.127 0.764 -15.594 1.00 94.31 229 LYS A CA 1
ATOM 1829 C C . LYS A 1 229 ? 6.011 1.882 -16.156 1.00 94.31 229 LYS A C 1
ATOM 1831 O O . LYS A 1 229 ? 7.233 1.793 -16.073 1.00 94.31 229 LYS A O 1
ATOM 1836 N N . ASP A 1 230 ? 5.411 2.945 -16.686 1.00 92.81 230 ASP A N 1
ATOM 1837 C CA . ASP A 1 230 ? 6.159 4.076 -17.238 1.00 92.81 230 ASP A CA 1
ATOM 1838 C C . ASP A 1 230 ? 6.966 4.812 -16.153 1.00 92.81 230 ASP A C 1
ATOM 1840 O O . ASP A 1 230 ? 8.076 5.263 -16.426 1.00 92.81 230 ASP A O 1
ATOM 1844 N N . ALA A 1 231 ? 6.462 4.902 -14.916 1.00 91.50 231 ALA A N 1
ATOM 1845 C CA . ALA A 1 231 ? 7.191 5.475 -13.784 1.00 91.50 231 ALA A CA 1
ATOM 1846 C C . ALA A 1 231 ? 8.407 4.623 -13.383 1.00 91.50 231 ALA A C 1
ATOM 1848 O O . ALA A 1 231 ? 9.476 5.175 -13.139 1.00 91.50 231 ALA A O 1
ATOM 1849 N N . VAL A 1 232 ? 8.289 3.290 -13.391 1.00 90.75 232 VAL A N 1
ATOM 1850 C CA . VAL A 1 232 ? 9.424 2.372 -13.162 1.00 90.75 232 VAL A CA 1
ATOM 1851 C C . VAL A 1 232 ? 10.487 2.520 -14.258 1.00 90.75 232 VAL A C 1
ATOM 1853 O O . VAL A 1 232 ? 11.679 2.571 -13.961 1.00 90.75 232 VAL A O 1
ATOM 1856 N N . ILE A 1 233 ? 10.076 2.641 -15.524 1.00 87.50 233 ILE A N 1
ATOM 1857 C CA . ILE A 1 233 ? 11.000 2.886 -16.644 1.00 87.50 233 ILE A CA 1
ATOM 1858 C C . ILE A 1 233 ? 11.667 4.261 -16.500 1.00 87.50 233 ILE A C 1
ATOM 1860 O O . ILE A 1 233 ? 12.882 4.385 -16.640 1.00 87.50 233 ILE A O 1
ATOM 1864 N N . ARG A 1 234 ? 10.897 5.306 -16.171 1.00 86.50 234 ARG A N 1
ATOM 1865 C CA . ARG A 1 234 ? 11.448 6.640 -15.904 1.00 86.50 234 ARG A CA 1
ATOM 1866 C C . ARG A 1 234 ? 12.427 6.622 -14.743 1.00 86.50 234 ARG A C 1
ATOM 1868 O O . ARG A 1 234 ? 13.431 7.311 -14.837 1.00 86.50 234 ARG A O 1
ATOM 1875 N N . LEU A 1 235 ? 12.179 5.837 -13.694 1.00 84.31 235 LEU A N 1
ATOM 1876 C CA . LEU A 1 235 ? 13.104 5.683 -12.574 1.00 84.31 235 LEU A CA 1
ATOM 1877 C C . LEU A 1 235 ? 14.472 5.200 -13.067 1.00 84.31 235 LEU A C 1
ATOM 1879 O O . LEU A 1 235 ? 15.477 5.825 -12.747 1.00 84.31 235 LEU A O 1
ATOM 1883 N N . HIS A 1 236 ? 14.505 4.170 -13.920 1.00 79.94 236 HIS A N 1
ATOM 1884 C CA . HIS A 1 236 ? 15.744 3.701 -14.546 1.00 79.94 236 HIS A CA 1
ATOM 1885 C C . HIS A 1 236 ? 16.494 4.839 -15.250 1.00 79.94 236 HIS A C 1
ATOM 1887 O O . HIS A 1 236 ? 17.657 5.100 -14.954 1.00 79.94 236 HIS A O 1
ATOM 1893 N N . TYR A 1 237 ? 15.807 5.569 -16.134 1.00 76.69 237 TYR A N 1
ATOM 1894 C CA . TYR A 1 237 ? 16.410 6.678 -16.873 1.00 76.69 237 TYR A CA 1
ATOM 1895 C C . TYR A 1 237 ? 16.718 7.899 -16.016 1.00 76.69 237 TYR A C 1
ATOM 1897 O O . TYR A 1 237 ? 17.552 8.696 -16.403 1.00 76.69 237 TYR A O 1
ATOM 1905 N N . LYS A 1 238 ? 16.078 8.091 -14.866 1.00 73.88 238 LYS A N 1
ATOM 1906 C CA . LYS A 1 238 ? 16.409 9.186 -13.948 1.00 73.88 238 LYS A CA 1
ATOM 1907 C C . LYS A 1 238 ? 17.728 8.890 -13.241 1.00 73.88 238 LYS A C 1
ATOM 1909 O O . LYS A 1 238 ? 18.552 9.781 -13.096 1.00 73.88 238 LYS A O 1
ATOM 1914 N N . PHE A 1 239 ? 17.951 7.632 -12.869 1.00 67.50 239 PHE A N 1
ATOM 1915 C CA . PHE A 1 239 ? 19.202 7.191 -12.260 1.00 67.50 239 PHE A CA 1
ATOM 1916 C C . PHE A 1 239 ? 20.341 7.059 -13.276 1.00 67.50 239 PHE A C 1
ATOM 1918 O O . PHE A 1 239 ? 21.455 7.473 -12.973 1.00 67.50 239 PHE A O 1
ATOM 1925 N N . HIS A 1 240 ? 20.065 6.580 -14.493 1.00 62.38 240 HIS A N 1
ATOM 1926 C CA . HIS A 1 240 ? 21.060 6.545 -15.568 1.00 62.38 240 HIS A CA 1
ATOM 1927 C C . HIS A 1 240 ? 21.217 7.863 -16.334 1.00 62.38 240 HIS A C 1
ATOM 1929 O O . HIS A 1 240 ? 22.283 8.142 -16.844 1.00 62.38 240 HIS A O 1
ATOM 1935 N N . GLY A 1 241 ? 20.207 8.721 -16.411 1.00 49.81 241 GLY A N 1
ATOM 1936 C CA . GLY A 1 241 ? 20.259 10.006 -17.123 1.00 49.81 241 GLY A CA 1
ATOM 1937 C C . GLY A 1 241 ? 20.942 11.118 -16.329 1.00 49.81 241 GLY A C 1
ATOM 1938 O O . GLY A 1 241 ? 21.434 12.073 -16.919 1.00 49.81 241 GLY A O 1
ATOM 1939 N N . VAL A 1 242 ? 21.074 10.963 -15.007 1.00 47.88 242 VAL A N 1
ATOM 1940 C CA . VAL A 1 242 ? 22.038 11.745 -14.211 1.00 47.88 242 VAL A CA 1
ATOM 1941 C C . VAL A 1 242 ? 23.490 11.443 -14.641 1.00 47.88 242 VAL A C 1
ATOM 1943 O O . VAL A 1 242 ? 24.379 12.232 -14.335 1.00 47.88 242 VAL A O 1
ATOM 1946 N N . LEU A 1 243 ? 23.732 10.373 -15.419 1.00 43.09 243 LEU A N 1
ATOM 1947 C CA . LEU A 1 243 ? 25.023 10.079 -16.058 1.00 43.09 243 LEU A CA 1
ATOM 1948 C C . LEU A 1 243 ? 25.218 10.718 -17.450 1.00 43.09 243 LEU A C 1
ATOM 1950 O O . LEU A 1 243 ? 26.335 10.680 -17.951 1.00 43.09 243 LEU A O 1
ATOM 1954 N N . ASP A 1 244 ? 24.205 11.340 -18.068 1.00 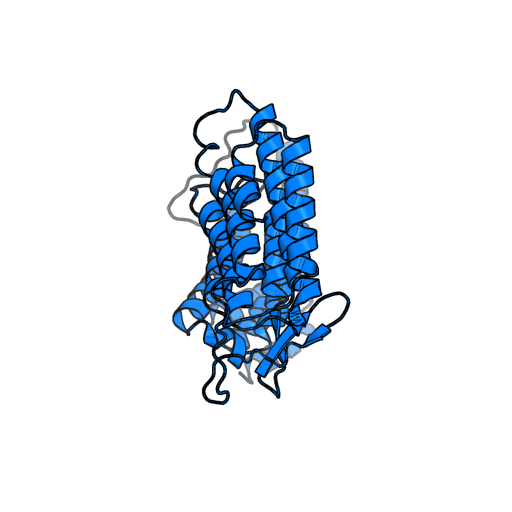36.25 244 ASP A N 1
ATOM 1955 C CA . ASP A 1 244 ? 24.300 11.925 -19.423 1.00 36.25 244 ASP A CA 1
ATOM 1956 C C . ASP A 1 244 ? 24.122 13.459 -19.397 1.00 36.25 244 ASP A C 1
ATOM 1958 O O . ASP A 1 244 ? 23.274 14.040 -20.080 1.00 36.25 244 ASP A O 1
ATOM 1962 N N . VAL A 1 245 ? 24.971 14.165 -18.639 1.00 39.56 245 VAL A N 1
ATOM 1963 C CA . VAL A 1 245 ? 25.088 15.637 -18.764 1.00 39.56 245 VAL A CA 1
ATOM 1964 C C . VAL A 1 245 ? 25.615 16.048 -20.155 1.00 39.56 245 VAL A C 1
ATOM 1966 O O . VAL A 1 245 ? 25.476 17.202 -20.545 1.00 39.56 245 VAL A O 1
ATOM 1969 N N . GLU A 1 246 ? 26.105 15.111 -20.973 1.00 36.22 246 GLU A N 1
ATOM 1970 C CA . GLU A 1 246 ? 26.520 15.387 -22.358 1.00 36.22 246 GLU A CA 1
ATOM 1971 C C . GLU A 1 246 ? 25.471 15.047 -23.434 1.00 36.22 246 GLU A C 1
ATOM 1973 O O . GLU A 1 246 ? 25.709 15.305 -24.615 1.00 36.22 246 GLU A O 1
ATOM 1978 N N . ARG A 1 247 ? 24.296 14.496 -23.084 1.00 36.69 247 ARG A N 1
ATOM 1979 C CA . ARG A 1 247 ? 23.348 13.986 -24.100 1.00 36.69 247 ARG A CA 1
ATOM 1980 C C . ARG A 1 247 ? 21.883 14.375 -23.942 1.00 36.69 247 ARG A C 1
ATOM 1982 O O . ARG A 1 247 ? 21.008 13.730 -24.519 1.00 36.69 247 ARG A O 1
ATOM 1989 N N . THR A 1 248 ? 21.600 15.489 -23.271 1.00 33.78 248 THR A N 1
ATOM 1990 C CA . THR A 1 248 ? 20.284 16.143 -23.368 1.00 33.78 248 THR A CA 1
ATOM 1991 C C . THR A 1 248 ? 20.392 17.480 -24.123 1.00 33.78 248 THR A C 1
ATOM 1993 O O . THR A 1 248 ? 21.338 18.228 -23.892 1.00 33.78 248 THR A O 1
ATOM 1996 N N . PRO A 1 249 ? 19.443 17.838 -25.016 1.00 31.59 249 PRO A N 1
ATOM 1997 C CA . PRO A 1 249 ? 19.461 19.124 -25.735 1.00 31.59 249 PRO A CA 1
ATOM 1998 C C . PRO A 1 249 ? 19.200 20.356 -24.851 1.00 31.59 249 PRO A C 1
ATOM 2000 O O . PRO A 1 249 ? 19.162 21.474 -25.357 1.00 31.59 249 PRO A O 1
ATOM 2003 N N . TRP A 1 250 ? 18.981 20.168 -23.549 1.00 38.09 250 TRP A N 1
ATOM 2004 C CA . TRP A 1 250 ? 18.627 21.221 -22.601 1.00 38.09 250 TRP A CA 1
ATOM 2005 C C . TRP A 1 250 ? 19.587 21.148 -21.418 1.00 38.09 250 TRP A C 1
ATOM 2007 O O . TRP A 1 250 ? 19.262 20.642 -20.347 1.00 38.09 250 TRP A O 1
ATOM 2017 N N . GLY A 1 251 ? 20.813 21.602 -21.668 1.00 32.31 251 GLY A N 1
ATOM 2018 C CA . GLY A 1 251 ? 21.889 21.617 -20.691 1.00 32.31 251 GLY A CA 1
ATOM 2019 C C . GLY A 1 251 ? 21.599 22.572 -19.538 1.00 32.31 251 GLY A C 1
ATOM 2020 O O . GLY A 1 251 ? 21.523 23.781 -19.731 1.00 32.31 251 GLY A O 1
ATOM 2021 N N . VAL A 1 252 ? 21.508 22.022 -18.329 1.00 29.97 252 VAL A N 1
ATOM 2022 C CA . VAL A 1 252 ? 21.813 22.738 -17.085 1.00 29.97 252 VAL A CA 1
ATOM 2023 C C . VAL A 1 252 ? 22.558 21.761 -16.174 1.00 29.97 252 VAL A C 1
ATOM 2025 O O . VAL A 1 252 ? 21.976 21.112 -15.308 1.00 29.97 252 VAL A O 1
ATOM 2028 N N . GLY A 1 253 ? 23.861 21.610 -16.416 1.00 31.02 253 GLY A N 1
ATOM 2029 C CA . GLY A 1 253 ? 24.770 20.929 -15.500 1.00 31.02 253 GLY A CA 1
ATOM 2030 C C . GLY A 1 253 ? 25.146 21.872 -14.358 1.00 31.02 253 GLY A C 1
ATOM 2031 O O . GLY A 1 253 ? 25.678 22.952 -14.598 1.00 31.02 253 GLY A O 1
ATOM 2032 N N . ARG A 1 254 ? 24.877 21.481 -13.109 1.00 35.88 254 ARG A N 1
ATOM 2033 C CA . ARG A 1 254 ? 25.507 22.113 -11.943 1.00 35.88 254 ARG A CA 1
ATOM 2034 C C . ARG A 1 254 ? 26.878 21.481 -11.755 1.00 35.88 254 ARG A C 1
ATOM 2036 O O . ARG A 1 254 ? 26.941 20.387 -11.219 1.00 35.88 254 ARG A O 1
ATOM 2043 N N . ASN A 1 255 ? 27.930 22.166 -12.192 1.00 33.91 255 ASN A N 1
ATOM 2044 C CA . ASN A 1 255 ? 29.304 21.974 -11.724 1.00 33.91 255 ASN A CA 1
ATOM 2045 C C . ASN A 1 255 ? 30.085 23.277 -11.960 1.00 33.91 255 ASN A C 1
ATOM 2047 O O . ASN A 1 255 ? 30.878 23.375 -12.887 1.00 33.91 255 ASN A O 1
ATOM 2051 N N . ASP A 1 256 ? 29.841 24.276 -11.110 1.00 33.50 256 ASP A N 1
ATOM 2052 C CA . ASP A 1 256 ? 30.769 25.391 -10.893 1.00 33.50 256 ASP A CA 1
ATOM 2053 C C . ASP A 1 256 ? 31.543 25.096 -9.604 1.00 33.50 256 ASP A C 1
ATOM 2055 O O . ASP A 1 256 ? 31.156 25.519 -8.517 1.00 33.50 256 ASP A O 1
ATOM 2059 N N . LEU A 1 257 ? 32.620 24.316 -9.711 1.00 36.97 257 LEU A N 1
ATOM 2060 C CA . LEU A 1 257 ? 33.669 24.273 -8.693 1.00 36.97 257 LEU A CA 1
ATOM 2061 C C . LEU A 1 257 ? 35.030 24.218 -9.390 1.00 36.97 257 LEU A C 1
ATOM 2063 O O . LEU A 1 257 ? 35.446 23.201 -9.939 1.00 36.97 257 LEU A O 1
ATOM 2067 N N . LEU A 1 258 ? 35.693 25.371 -9.368 1.00 41.38 258 LEU A N 1
ATOM 2068 C CA . LEU A 1 258 ? 37.060 25.610 -9.809 1.00 41.38 258 LEU A CA 1
ATOM 2069 C C . LEU A 1 258 ? 38.034 24.789 -8.944 1.00 41.38 258 LEU A C 1
ATOM 2071 O O . LEU A 1 258 ? 38.170 25.058 -7.752 1.00 41.38 258 LEU A O 1
ATOM 2075 N N . CYS A 1 259 ? 38.740 23.824 -9.538 1.00 39.31 259 CYS A N 1
ATOM 2076 C CA . CYS A 1 259 ? 39.909 23.180 -8.933 1.00 39.31 259 CYS A CA 1
ATOM 2077 C C . CYS A 1 259 ? 41.065 23.185 -9.943 1.00 39.31 259 CYS A C 1
ATOM 2079 O O . CYS A 1 259 ? 40.943 22.644 -11.036 1.00 39.31 259 CYS A O 1
ATOM 2081 N N . GLU A 1 260 ? 42.189 23.800 -9.572 1.00 42.19 260 GLU A N 1
ATOM 2082 C CA . GLU A 1 260 ? 43.290 24.163 -10.480 1.00 42.19 260 GLU A CA 1
ATOM 2083 C C . GLU A 1 260 ? 44.335 23.051 -10.737 1.00 42.19 260 GLU A C 1
ATOM 2085 O O . GLU A 1 260 ? 45.398 23.351 -11.267 1.00 42.19 260 GLU A O 1
ATOM 2090 N N . ASN A 1 261 ? 44.077 21.770 -10.422 1.00 49.09 261 ASN A N 1
ATOM 2091 C CA . ASN A 1 261 ? 45.054 20.685 -10.656 1.00 49.09 261 ASN A CA 1
ATOM 2092 C C . ASN A 1 261 ? 44.454 19.404 -11.280 1.00 49.09 261 ASN A C 1
ATOM 2094 O O . ASN A 1 261 ? 43.644 18.700 -10.676 1.00 49.09 261 ASN A O 1
ATOM 2098 N N . ASP A 1 262 ? 44.960 19.046 -12.466 1.00 53.06 262 ASP A N 1
ATOM 2099 C CA . ASP A 1 262 ? 44.502 17.954 -13.351 1.00 53.06 262 ASP A CA 1
ATOM 2100 C C . ASP A 1 262 ? 44.673 16.529 -12.769 1.00 53.06 262 ASP A C 1
ATOM 2102 O O . ASP A 1 262 ? 43.964 15.586 -13.136 1.00 53.06 262 ASP A O 1
ATOM 2106 N N . SER A 1 263 ? 45.630 16.334 -11.854 1.00 53.53 263 SER A N 1
ATOM 2107 C CA . SER A 1 263 ? 45.914 15.026 -11.240 1.00 53.53 263 SER A CA 1
ATOM 2108 C C . SER A 1 263 ? 44.928 14.647 -10.137 1.00 53.53 263 SER A C 1
ATOM 2110 O O . SER A 1 263 ? 44.617 13.464 -9.972 1.00 53.53 263 SER A O 1
ATOM 2112 N N . ASP A 1 264 ? 44.421 15.638 -9.406 1.00 46.12 264 ASP A N 1
ATOM 2113 C CA . ASP A 1 264 ? 43.434 15.432 -8.348 1.00 46.12 264 ASP A CA 1
ATOM 2114 C C . ASP A 1 264 ? 42.043 15.226 -8.950 1.00 46.12 264 ASP A C 1
ATOM 2116 O O . ASP A 1 264 ? 41.300 14.361 -8.492 1.00 46.12 264 ASP A O 1
ATOM 2120 N N . VAL A 1 265 ? 41.753 15.901 -10.068 1.00 51.09 265 VAL A N 1
ATOM 2121 C CA . VAL A 1 265 ? 40.545 15.695 -10.879 1.00 51.09 265 VAL A CA 1
ATOM 2122 C C . VAL A 1 265 ? 40.448 14.240 -11.341 1.00 51.09 265 VAL A C 1
ATOM 2124 O O . VAL A 1 265 ? 39.439 13.597 -11.082 1.00 51.09 265 VAL A O 1
ATOM 2127 N N . LYS A 1 266 ? 41.508 13.649 -11.913 1.00 45.78 266 LYS A N 1
ATOM 2128 C CA . LYS A 1 266 ? 41.479 12.235 -12.348 1.00 45.78 266 LYS A CA 1
ATOM 2129 C C . LYS A 1 266 ? 41.251 11.247 -11.206 1.00 45.78 266 LYS A C 1
ATOM 2131 O O . LYS A 1 266 ? 40.552 10.254 -11.393 1.00 45.78 266 LYS A O 1
ATOM 2136 N N . ARG A 1 267 ? 41.817 11.505 -10.023 1.00 47.97 267 ARG A N 1
ATOM 2137 C CA . ARG A 1 267 ? 41.642 10.635 -8.850 1.00 47.97 267 ARG A CA 1
ATOM 2138 C C . ARG A 1 267 ? 40.237 10.775 -8.253 1.00 47.97 267 ARG A C 1
ATOM 2140 O O . ARG A 1 267 ? 39.631 9.770 -7.896 1.00 47.97 267 ARG A O 1
ATOM 2147 N N . ILE A 1 268 ? 39.700 11.994 -8.199 1.00 49.72 268 ILE A N 1
ATOM 2148 C CA . ILE A 1 268 ? 38.319 12.275 -7.778 1.00 49.72 268 ILE A CA 1
ATOM 2149 C C . ILE A 1 268 ? 37.320 11.676 -8.778 1.00 49.72 268 ILE A C 1
ATOM 2151 O O . ILE A 1 268 ? 36.347 11.056 -8.357 1.00 49.72 268 ILE A O 1
ATOM 2155 N N . MET A 1 269 ? 37.593 11.776 -10.082 1.00 47.59 269 MET A N 1
ATOM 2156 C CA . MET A 1 269 ? 36.783 11.169 -11.141 1.00 47.59 269 MET A CA 1
ATOM 2157 C C . MET A 1 269 ? 36.797 9.641 -11.060 1.00 47.59 269 MET A C 1
ATOM 2159 O O . MET A 1 269 ? 35.732 9.044 -11.088 1.00 47.59 269 MET A O 1
ATOM 2163 N N . GLN A 1 270 ? 37.952 8.997 -10.858 1.00 44.53 270 GLN A N 1
ATOM 2164 C CA . GLN A 1 270 ? 38.031 7.534 -10.702 1.00 44.53 270 GLN A CA 1
ATOM 2165 C C . GLN A 1 270 ? 37.313 7.029 -9.443 1.00 44.53 270 GLN A C 1
ATOM 2167 O O . GLN A 1 270 ? 36.572 6.051 -9.504 1.00 44.53 270 GLN A O 1
ATOM 2172 N N . ILE A 1 271 ? 37.476 7.712 -8.305 1.00 52.03 271 ILE A N 1
ATOM 2173 C CA . ILE A 1 271 ? 36.753 7.377 -7.066 1.00 52.03 271 ILE A CA 1
ATOM 2174 C C . ILE A 1 271 ? 35.244 7.617 -7.243 1.00 52.03 271 ILE A C 1
ATOM 2176 O O . ILE A 1 271 ? 34.431 6.849 -6.724 1.00 52.03 271 ILE A O 1
ATOM 2180 N N . GLY A 1 272 ? 34.863 8.658 -7.988 1.00 50.66 272 GLY A N 1
ATOM 2181 C CA . GLY A 1 272 ? 33.486 8.935 -8.389 1.00 50.66 272 GLY A CA 1
ATOM 2182 C C . GLY A 1 272 ? 32.907 7.833 -9.276 1.00 50.66 272 GLY A C 1
ATOM 2183 O O . GLY A 1 272 ? 31.829 7.333 -8.979 1.00 50.66 272 GLY A O 1
ATOM 2184 N N . GLU A 1 273 ? 33.643 7.385 -10.294 1.00 50.12 273 GLU A N 1
ATOM 2185 C CA . GLU A 1 273 ? 33.255 6.310 -11.215 1.00 50.12 273 GLU A CA 1
ATOM 2186 C C . GLU A 1 273 ? 33.122 4.948 -10.519 1.00 50.12 273 GLU A C 1
ATOM 2188 O O . GLU A 1 273 ? 32.189 4.199 -10.806 1.00 50.12 273 GLU A O 1
ATOM 2193 N N . GLU A 1 274 ? 34.018 4.603 -9.590 1.00 49.22 274 GLU A N 1
ATOM 2194 C CA . GLU A 1 274 ? 33.929 3.350 -8.828 1.00 49.22 274 GLU A CA 1
ATOM 2195 C C . GLU A 1 274 ? 32.754 3.348 -7.845 1.00 49.22 274 GLU A C 1
ATOM 2197 O O . GLU A 1 274 ? 32.022 2.356 -7.759 1.00 49.22 274 GLU A O 1
ATOM 2202 N N . LYS A 1 275 ? 32.527 4.464 -7.137 1.00 50.66 275 LYS A N 1
ATOM 2203 C CA . LYS A 1 275 ? 31.328 4.635 -6.304 1.00 50.66 275 LYS A CA 1
ATOM 2204 C C . LYS A 1 275 ? 30.072 4.552 -7.171 1.00 50.66 275 LYS A C 1
ATOM 2206 O O . LYS A 1 275 ? 29.166 3.799 -6.840 1.00 50.66 275 LYS A O 1
ATOM 2211 N N . GLN A 1 276 ? 30.056 5.225 -8.318 1.00 53.09 276 GLN A N 1
ATOM 2212 C CA . GLN A 1 276 ? 28.930 5.247 -9.250 1.00 53.09 276 GLN A CA 1
ATOM 2213 C C . GLN A 1 276 ? 28.613 3.872 -9.863 1.00 53.09 276 GLN A C 1
ATOM 2215 O O . GLN A 1 276 ? 27.451 3.488 -9.951 1.00 53.09 276 GLN A O 1
ATOM 2220 N N . LYS A 1 277 ? 29.622 3.063 -10.194 1.00 54.53 277 LYS A N 1
ATOM 2221 C CA . LYS A 1 277 ? 29.398 1.679 -10.647 1.00 54.53 277 LYS A CA 1
ATOM 2222 C C . LYS A 1 277 ? 28.762 0.811 -9.562 1.00 54.53 277 LYS A C 1
ATOM 2224 O O . LYS A 1 277 ? 27.883 0.006 -9.854 1.00 54.53 277 LYS A O 1
ATOM 2229 N N . ARG A 1 278 ? 29.182 0.967 -8.303 1.00 54.12 278 ARG A N 1
ATOM 2230 C CA . ARG A 1 278 ? 28.623 0.217 -7.162 1.00 54.12 278 ARG A CA 1
ATOM 2231 C C . ARG A 1 278 ? 27.153 0.562 -6.911 1.00 54.12 278 ARG A C 1
ATOM 2233 O O . ARG A 1 278 ? 26.331 -0.304 -6.637 1.00 54.12 278 ARG A O 1
ATOM 2240 N N . ASN A 1 279 ? 26.846 1.829 -7.091 1.00 56.91 279 ASN A N 1
ATOM 2241 C CA . ASN A 1 279 ? 25.542 2.447 -6.957 1.00 56.91 279 ASN A CA 1
ATOM 2242 C C . ASN A 1 279 ? 24.519 1.974 -8.004 1.00 56.91 279 ASN A C 1
ATOM 2244 O O . ASN A 1 279 ? 23.377 1.655 -7.661 1.00 56.91 279 ASN A O 1
ATOM 2248 N N . ASP A 1 280 ? 24.947 1.858 -9.262 1.00 59.84 280 ASP A N 1
ATOM 2249 C CA . ASP A 1 280 ? 24.123 1.332 -10.354 1.00 59.84 280 ASP A CA 1
ATOM 2250 C C . ASP A 1 280 ? 23.789 -0.157 -10.144 1.00 59.84 280 ASP A C 1
ATOM 2252 O O . ASP A 1 280 ? 22.652 -0.587 -10.361 1.00 59.84 280 ASP A O 1
ATOM 2256 N N . ILE A 1 281 ? 24.755 -0.938 -9.638 1.00 61.84 281 ILE A N 1
ATOM 2257 C CA . ILE A 1 281 ? 24.571 -2.360 -9.303 1.00 61.84 281 ILE A CA 1
ATOM 2258 C C . ILE A 1 281 ? 23.503 -2.538 -8.209 1.00 61.84 281 ILE A C 1
ATOM 2260 O O . ILE A 1 281 ? 22.662 -3.439 -8.301 1.00 61.84 281 ILE A O 1
ATOM 2264 N N . ASP A 1 282 ? 23.492 -1.675 -7.192 1.00 66.06 282 ASP A N 1
ATOM 2265 C CA . ASP A 1 282 ? 22.544 -1.776 -6.080 1.00 66.06 282 ASP A CA 1
ATOM 2266 C C . ASP A 1 282 ? 21.111 -1.386 -6.465 1.00 66.06 282 ASP A C 1
ATOM 2268 O O . ASP A 1 282 ? 20.165 -2.016 -5.986 1.00 66.06 282 ASP A O 1
ATOM 2272 N N . LEU A 1 283 ? 20.912 -0.406 -7.354 1.00 71.69 283 LEU A N 1
ATOM 2273 C CA . LEU A 1 283 ? 19.576 -0.105 -7.880 1.00 71.69 283 LEU A CA 1
ATOM 2274 C C . LEU A 1 283 ? 19.071 -1.232 -8.784 1.00 71.69 283 LEU A C 1
ATOM 2276 O O . LEU A 1 283 ? 17.927 -1.677 -8.637 1.00 71.69 283 LEU A O 1
ATOM 2280 N N . ALA A 1 284 ? 19.923 -1.725 -9.689 1.00 73.88 284 ALA A N 1
ATOM 2281 C CA . ALA A 1 284 ? 19.588 -2.822 -10.592 1.00 73.88 284 ALA A CA 1
ATOM 2282 C C . ALA A 1 284 ? 19.102 -4.062 -9.822 1.00 73.88 284 ALA A C 1
ATOM 2284 O O . ALA A 1 284 ? 18.149 -4.720 -10.245 1.00 73.88 284 ALA A O 1
ATOM 2285 N N . LYS A 1 285 ? 19.668 -4.326 -8.634 1.00 79.94 285 LYS A N 1
ATOM 2286 C CA . LYS A 1 285 ? 19.245 -5.414 -7.737 1.00 79.94 285 LYS A CA 1
ATOM 2287 C C . LYS A 1 285 ? 17.749 -5.390 -7.399 1.00 79.94 285 LYS A C 1
ATOM 2289 O O . LYS A 1 285 ? 17.142 -6.455 -7.308 1.00 79.94 285 LYS A O 1
ATOM 2294 N N . TYR A 1 286 ? 17.154 -4.213 -7.201 1.00 82.56 286 TYR A N 1
ATOM 2295 C CA . TYR A 1 286 ? 15.729 -4.080 -6.860 1.00 82.56 286 TYR A CA 1
ATOM 2296 C C . TYR A 1 286 ? 14.856 -3.786 -8.081 1.00 82.56 286 TYR A C 1
ATOM 2298 O O . TYR A 1 286 ? 13.703 -4.208 -8.134 1.00 82.56 286 TYR A O 1
ATOM 2306 N N . LEU A 1 287 ? 15.405 -3.095 -9.078 1.00 84.62 287 LEU A N 1
ATOM 2307 C CA . LEU A 1 287 ? 14.676 -2.666 -10.264 1.00 84.62 287 LEU A CA 1
ATOM 2308 C C . LEU A 1 287 ? 14.485 -3.795 -11.289 1.00 84.62 287 LEU A C 1
ATOM 2310 O O . LEU A 1 287 ? 13.382 -3.971 -11.811 1.00 84.62 287 LEU A O 1
ATOM 2314 N N . CYS A 1 288 ? 15.521 -4.595 -11.558 1.00 85.56 288 CYS A N 1
ATOM 2315 C CA . CYS A 1 288 ? 15.461 -5.673 -12.551 1.00 85.56 288 CYS A CA 1
ATOM 2316 C C . CYS A 1 288 ? 14.389 -6.733 -12.238 1.00 85.56 288 CYS A C 1
ATOM 2318 O O . CYS A 1 288 ? 13.678 -7.128 -13.167 1.00 85.56 288 CYS A O 1
ATOM 2320 N N . PRO A 1 289 ? 14.191 -7.178 -10.979 1.00 89.62 289 PRO A N 1
ATOM 2321 C CA . PRO A 1 289 ? 13.087 -8.076 -10.643 1.00 89.62 289 PRO A CA 1
ATOM 2322 C C . PRO A 1 289 ? 11.710 -7.487 -10.973 1.00 89.62 289 PRO A C 1
ATOM 2324 O O . PRO A 1 289 ? 10.873 -8.182 -11.542 1.00 89.62 289 PRO A O 1
ATOM 2327 N N . VAL A 1 290 ? 11.486 -6.198 -10.692 1.00 91.00 290 VAL A N 1
ATOM 2328 C CA . VAL A 1 290 ? 10.226 -5.501 -11.011 1.00 91.00 290 VAL A CA 1
ATOM 2329 C C . VAL A 1 290 ? 10.004 -5.449 -12.524 1.00 91.00 290 VAL A C 1
ATOM 2331 O O . VAL A 1 290 ? 8.938 -5.833 -13.006 1.00 91.00 290 VAL A O 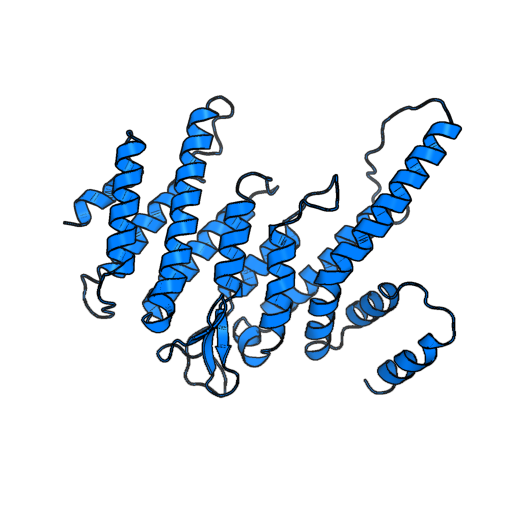1
ATOM 2334 N N . LEU A 1 291 ? 11.024 -5.046 -13.286 1.00 89.44 291 LEU A N 1
ATOM 2335 C CA . LEU A 1 291 ? 10.984 -5.014 -14.753 1.00 89.44 291 LEU A CA 1
ATOM 2336 C C . LEU A 1 291 ? 10.706 -6.401 -15.353 1.00 89.44 291 LEU A C 1
ATOM 2338 O O . LEU A 1 291 ? 9.866 -6.535 -16.243 1.00 89.44 291 LEU A O 1
ATOM 2342 N N . SER A 1 292 ? 11.322 -7.442 -14.791 1.00 88.38 292 SER A N 1
ATOM 2343 C CA . SER A 1 292 ? 11.114 -8.839 -15.197 1.00 88.38 292 SER A CA 1
ATOM 2344 C C . SER A 1 292 ? 9.684 -9.327 -14.951 1.00 88.38 292 SER A C 1
ATOM 2346 O O . SER A 1 292 ? 9.225 -10.244 -15.624 1.00 88.38 292 SER A O 1
ATOM 2348 N N . ARG A 1 293 ? 8.946 -8.745 -13.996 1.00 90.81 293 ARG A N 1
ATOM 2349 C CA . ARG A 1 293 ? 7.513 -9.038 -13.819 1.00 90.81 293 ARG A CA 1
ATOM 2350 C C . ARG A 1 293 ? 6.650 -8.231 -14.779 1.00 90.81 293 ARG A C 1
ATOM 2352 O O . ARG A 1 293 ? 5.712 -8.779 -15.350 1.00 90.81 293 ARG A O 1
ATOM 2359 N N . LEU A 1 294 ? 6.991 -6.962 -15.004 1.00 89.81 294 LEU A N 1
ATOM 2360 C CA . LEU A 1 294 ? 6.264 -6.083 -15.924 1.00 89.81 294 LEU A CA 1
ATOM 2361 C C . LEU A 1 294 ? 6.329 -6.554 -17.382 1.00 89.81 294 LEU A C 1
ATOM 2363 O O . LEU A 1 294 ? 5.341 -6.390 -18.098 1.00 89.81 294 LEU A O 1
ATOM 2367 N N . ILE A 1 295 ? 7.427 -7.185 -17.813 1.00 88.06 295 ILE A N 1
ATOM 2368 C CA . ILE A 1 295 ? 7.547 -7.731 -19.177 1.00 88.06 295 ILE A CA 1
ATOM 2369 C C . ILE A 1 295 ? 6.503 -8.823 -19.465 1.00 88.06 295 ILE A C 1
ATOM 2371 O O . ILE A 1 295 ? 6.016 -8.949 -20.586 1.00 88.06 295 ILE A O 1
ATOM 2375 N N . ASN A 1 296 ? 6.070 -9.563 -18.435 1.00 85.19 296 ASN A N 1
ATOM 2376 C CA . ASN A 1 296 ? 5.002 -10.557 -18.569 1.00 85.19 296 ASN A CA 1
ATOM 2377 C C . ASN A 1 296 ? 3.638 -9.901 -18.813 1.00 85.19 296 ASN A C 1
ATOM 2379 O O . ASN A 1 296 ? 2.685 -10.569 -19.214 1.00 85.19 296 ASN A O 1
ATOM 2383 N N . TYR A 1 297 ? 3.511 -8.603 -18.532 1.00 86.56 297 TYR A N 1
ATOM 2384 C CA . TYR A 1 297 ? 2.273 -7.854 -18.711 1.00 86.56 297 TYR A CA 1
ATOM 2385 C C . TYR A 1 297 ? 2.257 -7.033 -19.988 1.00 86.56 297 TYR A C 1
ATOM 2387 O O . TYR A 1 297 ? 1.188 -6.875 -20.580 1.00 86.56 297 TYR A O 1
ATOM 2395 N N . TYR A 1 298 ? 3.419 -6.514 -20.373 1.00 84.00 298 TYR A N 1
ATOM 2396 C CA . TYR A 1 298 ? 3.610 -5.619 -21.499 1.00 84.00 298 TYR A CA 1
ATOM 2397 C C . TYR A 1 298 ? 4.818 -6.085 -22.306 1.00 84.00 298 TYR A C 1
ATOM 2399 O O . TYR A 1 298 ? 5.929 -6.147 -21.786 1.00 84.00 298 TYR A O 1
ATOM 2407 N N . ARG A 1 299 ? 4.615 -6.347 -23.600 1.00 79.38 299 ARG A N 1
ATOM 2408 C CA . ARG A 1 299 ? 5.706 -6.567 -24.559 1.00 79.38 299 ARG A CA 1
ATOM 2409 C C . ARG A 1 299 ? 6.324 -5.219 -24.941 1.00 79.38 299 ARG A C 1
ATOM 2411 O O . ARG A 1 299 ? 6.060 -4.698 -26.018 1.00 79.38 299 ARG A O 1
ATOM 2418 N N . ASP A 1 300 ? 7.043 -4.611 -24.003 1.00 80.75 300 ASP A N 1
ATOM 2419 C CA . ASP A 1 300 ? 7.636 -3.278 -24.144 1.00 80.75 300 ASP A CA 1
ATOM 2420 C C . ASP A 1 300 ? 9.136 -3.384 -24.448 1.00 80.75 300 ASP A C 1
ATOM 2422 O O . ASP A 1 300 ? 9.914 -3.884 -23.633 1.00 80.75 300 ASP A O 1
ATOM 2426 N N . GLU A 1 301 ? 9.545 -2.891 -25.618 1.00 82.38 301 GLU A N 1
ATOM 2427 C CA . GLU A 1 301 ? 10.938 -2.921 -26.074 1.00 82.38 301 GLU A CA 1
ATOM 2428 C C . GLU A 1 301 ? 11.888 -2.161 -25.139 1.00 82.38 301 GLU A C 1
ATOM 2430 O O . GLU A 1 301 ? 13.050 -2.547 -25.005 1.00 82.38 301 GLU A O 1
ATOM 2435 N N . ASN A 1 302 ? 11.405 -1.129 -24.434 1.00 82.50 302 ASN A N 1
ATOM 2436 C CA . ASN A 1 302 ? 12.233 -0.382 -23.487 1.00 82.50 302 ASN A CA 1
ATOM 2437 C C . ASN A 1 302 ? 12.611 -1.250 -22.287 1.00 82.50 302 ASN A C 1
ATOM 2439 O O . ASN A 1 302 ? 13.752 -1.204 -21.839 1.00 82.50 302 ASN A O 1
ATOM 2443 N N . ILE A 1 303 ? 11.685 -2.081 -21.795 1.00 82.38 303 ILE A N 1
ATOM 2444 C CA . ILE A 1 303 ? 11.969 -3.017 -20.699 1.00 82.38 303 ILE A CA 1
ATOM 2445 C C . ILE A 1 303 ? 13.021 -4.033 -21.151 1.00 82.38 303 ILE A C 1
ATOM 2447 O O . ILE A 1 303 ? 13.999 -4.254 -20.438 1.00 82.38 303 ILE A O 1
ATOM 2451 N N . CYS A 1 304 ? 12.865 -4.596 -22.355 1.00 80.25 304 CYS A N 1
ATOM 2452 C CA . CYS A 1 304 ? 13.843 -5.517 -22.935 1.00 80.25 304 CYS A CA 1
ATOM 2453 C C . CYS A 1 304 ? 15.232 -4.877 -23.032 1.00 80.25 304 CYS A C 1
ATOM 2455 O O . CYS A 1 304 ? 16.218 -5.488 -22.623 1.00 80.25 304 CYS A O 1
ATOM 2457 N N . LYS A 1 305 ? 15.304 -3.640 -23.536 1.00 80.25 305 LYS A N 1
ATOM 2458 C CA . LYS A 1 305 ? 16.555 -2.894 -23.672 1.00 80.25 305 LYS A CA 1
ATOM 2459 C C . LYS A 1 305 ? 17.230 -2.686 -22.316 1.00 80.25 305 LYS A C 1
ATOM 2461 O O . LYS A 1 305 ? 18.386 -3.058 -22.159 1.00 80.25 305 LYS A O 1
ATOM 2466 N N . ILE A 1 306 ? 16.485 -2.200 -21.322 1.00 79.12 306 ILE A N 1
ATOM 2467 C CA . ILE A 1 306 ? 16.995 -1.995 -19.959 1.00 79.12 306 ILE A CA 1
ATOM 2468 C C . ILE A 1 306 ? 17.534 -3.303 -19.370 1.00 79.12 306 ILE A C 1
ATOM 2470 O O . ILE A 1 306 ? 18.614 -3.319 -18.785 1.00 79.12 306 ILE A O 1
ATOM 2474 N N . MET A 1 307 ? 16.805 -4.411 -19.529 1.00 75.19 307 MET A N 1
ATOM 2475 C CA . MET A 1 307 ? 17.229 -5.711 -19.004 1.00 75.19 307 MET A CA 1
ATOM 2476 C C . MET A 1 307 ? 18.507 -6.232 -19.670 1.00 75.19 307 MET A C 1
ATOM 2478 O O . MET A 1 307 ? 19.331 -6.827 -18.983 1.00 75.19 307 MET A O 1
ATOM 2482 N N . VAL A 1 308 ? 18.685 -6.009 -20.976 1.00 74.31 308 VAL A N 1
ATOM 2483 C CA . VAL A 1 308 ? 19.913 -6.377 -21.701 1.00 74.31 308 VAL A CA 1
ATOM 2484 C C . VAL A 1 308 ? 21.087 -5.499 -21.266 1.00 74.31 308 VAL A C 1
ATOM 2486 O O . VAL A 1 308 ? 22.160 -6.029 -20.984 1.00 74.31 308 VAL A O 1
ATOM 2489 N N . ASP A 1 309 ? 20.869 -4.187 -21.158 1.00 68.62 309 ASP A N 1
ATOM 2490 C CA . ASP A 1 309 ? 21.897 -3.209 -20.785 1.00 68.62 309 ASP A CA 1
ATOM 2491 C C . ASP A 1 309 ? 22.344 -3.366 -19.315 1.00 68.62 309 ASP A C 1
ATOM 2493 O O . ASP A 1 309 ? 23.487 -3.074 -18.973 1.00 68.62 309 ASP A O 1
ATOM 2497 N N . SER A 1 310 ? 21.473 -3.895 -18.446 1.00 64.75 310 SER A N 1
ATOM 2498 C CA . SER A 1 310 ? 21.758 -4.130 -17.019 1.00 64.75 310 SER A CA 1
ATOM 2499 C C . SER A 1 310 ? 22.601 -5.386 -16.741 1.00 64.75 310 SER A C 1
ATOM 2501 O O . SER A 1 310 ? 22.967 -5.638 -15.590 1.00 64.75 310 SER A O 1
ATOM 2503 N N . ILE A 1 311 ? 22.903 -6.208 -17.755 1.00 60.28 311 ILE A N 1
ATOM 2504 C CA . ILE A 1 311 ? 23.790 -7.368 -17.605 1.00 60.28 311 ILE A CA 1
ATOM 2505 C C . ILE A 1 311 ? 25.234 -6.863 -17.736 1.00 60.28 311 ILE A C 1
ATOM 2507 O O . ILE A 1 311 ? 25.614 -6.415 -18.820 1.00 60.28 311 ILE A O 1
ATOM 2511 N N . PRO A 1 312 ? 26.074 -6.947 -16.683 1.00 52.41 312 PRO A N 1
ATOM 2512 C CA . PRO A 1 312 ? 27.480 -6.584 -16.811 1.00 52.41 312 PRO A CA 1
ATOM 2513 C C . PRO A 1 312 ? 28.099 -7.440 -17.913 1.00 52.41 312 PRO A C 1
ATOM 2515 O O . PRO A 1 312 ? 27.746 -8.607 -18.045 1.00 52.41 312 PRO A O 1
ATOM 2518 N N . SER A 1 313 ? 28.999 -6.877 -18.717 1.00 43.97 313 SER A N 1
ATOM 2519 C CA . SER A 1 313 ? 29.653 -7.557 -19.839 1.00 43.97 313 SER A CA 1
ATOM 2520 C C . SER A 1 313 ? 30.354 -8.854 -19.394 1.00 43.97 313 SER A C 1
ATOM 2522 O O . SER A 1 313 ? 31.542 -8.860 -19.077 1.00 43.97 313 SER A O 1
ATOM 2524 N N . VAL A 1 314 ? 29.613 -9.963 -19.343 1.00 41.78 314 VAL A N 1
ATOM 2525 C CA . VAL A 1 314 ? 30.132 -11.311 -19.096 1.00 41.78 314 VAL A CA 1
ATOM 2526 C C . VAL A 1 314 ? 30.876 -11.744 -20.365 1.00 41.78 314 VAL A C 1
ATOM 2528 O O . VAL A 1 314 ? 30.384 -11.476 -21.468 1.00 41.78 314 VAL A O 1
ATOM 2531 N N . PRO A 1 315 ? 32.048 -12.401 -20.257 1.00 40.12 315 PRO A N 1
ATOM 2532 C CA . PRO A 1 315 ? 32.813 -12.856 -21.413 1.00 40.12 315 PRO A CA 1
ATOM 2533 C C . PRO A 1 315 ? 31.942 -13.657 -22.390 1.00 40.12 315 PRO A C 1
ATOM 2535 O O . PRO A 1 315 ? 31.026 -14.378 -21.990 1.00 40.12 315 PRO A O 1
ATOM 2538 N N . ALA A 1 316 ? 32.253 -13.511 -23.681 1.00 40.81 316 ALA A N 1
ATOM 2539 C CA . ALA A 1 316 ? 31.436 -13.819 -24.863 1.00 40.81 316 ALA A CA 1
ATOM 2540 C C . ALA A 1 316 ? 30.738 -15.202 -24.931 1.00 40.81 316 ALA A C 1
ATOM 2542 O O . ALA A 1 316 ? 29.889 -15.410 -25.795 1.00 40.81 316 ALA A O 1
ATOM 2543 N N . GLY A 1 317 ? 31.030 -16.138 -24.023 1.00 40.47 317 GLY A N 1
ATOM 2544 C CA . GLY A 1 317 ? 30.378 -17.449 -23.934 1.00 40.47 317 GLY A CA 1
ATOM 2545 C C . GLY A 1 317 ? 28.949 -17.434 -23.367 1.00 40.47 317 GLY A C 1
ATOM 2546 O O . GLY A 1 317 ? 28.132 -18.253 -23.778 1.00 40.47 317 GLY A O 1
ATOM 2547 N N . CYS A 1 318 ? 28.594 -16.488 -22.486 1.00 40.09 318 CYS A N 1
ATOM 2548 C CA . CYS A 1 318 ? 27.258 -16.457 -21.856 1.00 40.09 318 CYS A CA 1
ATOM 2549 C C . CYS A 1 318 ? 26.187 -15.711 -22.677 1.00 40.09 318 CYS A C 1
ATOM 2551 O O . CYS A 1 318 ? 24.994 -15.840 -22.395 1.00 40.09 318 CYS A O 1
ATOM 2553 N N . GLN A 1 319 ? 26.579 -14.985 -23.732 1.00 40.72 319 GLN A N 1
ATOM 2554 C CA . GLN A 1 319 ? 25.645 -14.283 -24.628 1.00 40.72 319 GLN A CA 1
ATOM 2555 C C . GLN A 1 319 ? 24.740 -15.240 -25.430 1.00 40.72 319 GLN A C 1
ATOM 2557 O O . GLN A 1 319 ? 23.654 -14.850 -25.863 1.00 40.72 319 GLN A O 1
ATOM 2562 N N . GLN A 1 320 ? 25.143 -16.503 -25.618 1.00 39.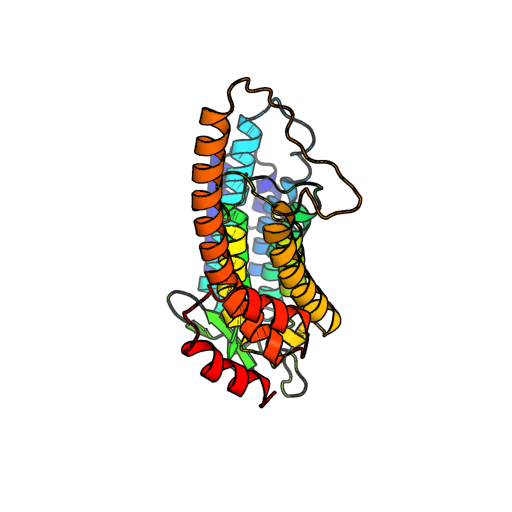62 320 GLN A N 1
ATOM 2563 C CA . GLN A 1 320 ? 24.365 -17.475 -26.398 1.00 39.62 320 GLN A CA 1
ATOM 2564 C C . GLN A 1 320 ? 23.123 -18.004 -25.667 1.00 39.62 320 GLN A C 1
ATOM 2566 O O . GLN A 1 320 ? 22.142 -18.363 -26.319 1.00 39.62 320 GLN A O 1
ATOM 2571 N N . VAL A 1 321 ? 23.125 -18.018 -24.330 1.00 37.03 321 VAL A N 1
ATOM 2572 C CA . VAL A 1 321 ? 21.997 -18.551 -23.546 1.00 37.03 321 VAL A CA 1
ATOM 2573 C C . VAL A 1 321 ? 20.813 -17.575 -23.556 1.00 37.03 321 VAL A C 1
ATOM 2575 O O . VAL A 1 321 ? 19.666 -17.998 -23.668 1.00 37.03 321 VAL A O 1
ATOM 2578 N N . TRP A 1 322 ? 21.082 -16.266 -23.563 1.00 37.84 322 TRP A N 1
ATOM 2579 C CA . TRP A 1 322 ? 20.041 -15.230 -23.564 1.00 37.84 322 TRP A CA 1
ATOM 2580 C C . TRP A 1 322 ? 19.559 -14.816 -24.953 1.00 37.84 322 TRP A C 1
ATOM 2582 O O . TRP A 1 322 ? 18.382 -14.489 -25.096 1.00 37.84 322 TRP A O 1
ATOM 2592 N N . ARG A 1 323 ? 20.394 -14.942 -25.999 1.00 34.00 323 ARG A N 1
ATOM 2593 C CA . ARG A 1 323 ? 19.899 -14.871 -27.386 1.00 34.00 323 ARG A CA 1
ATOM 2594 C C . ARG A 1 323 ? 18.856 -15.953 -27.667 1.00 34.00 323 ARG A C 1
ATOM 2596 O O . ARG A 1 323 ? 17.938 -15.714 -28.433 1.00 34.00 323 ARG A O 1
ATOM 2603 N N . ARG A 1 324 ? 18.924 -17.119 -27.012 1.00 33.22 324 ARG A N 1
ATOM 2604 C CA . ARG A 1 324 ? 17.849 -18.120 -27.112 1.00 33.22 324 ARG A CA 1
ATOM 2605 C C . ARG A 1 324 ? 16.562 -17.688 -26.404 1.00 33.22 324 ARG A C 1
ATOM 2607 O O . ARG A 1 324 ? 15.500 -17.974 -26.933 1.00 33.22 324 ARG A O 1
ATOM 2614 N N . PHE A 1 325 ? 16.624 -16.958 -25.288 1.00 34.31 325 PHE A N 1
ATOM 2615 C CA . PHE A 1 325 ? 15.422 -16.440 -24.610 1.00 34.31 325 PHE A CA 1
ATOM 2616 C C . PHE A 1 325 ? 14.702 -15.343 -25.411 1.00 34.31 325 PHE A C 1
ATOM 2618 O O . PHE A 1 325 ? 13.478 -15.291 -25.402 1.00 34.31 325 PHE A O 1
ATOM 2625 N N . THR A 1 326 ? 15.437 -14.514 -26.158 1.00 36.19 326 THR A N 1
ATOM 2626 C CA . THR A 1 326 ? 14.852 -13.501 -27.062 1.00 36.19 326 THR A CA 1
ATOM 2627 C C . THR A 1 326 ? 14.239 -14.094 -28.332 1.00 36.19 326 THR A C 1
ATOM 2629 O O . THR A 1 326 ? 13.449 -13.422 -28.977 1.00 36.19 326 THR A O 1
ATOM 2632 N N . PHE A 1 327 ? 14.569 -15.340 -28.690 1.00 31.89 327 PHE A N 1
ATOM 2633 C CA . PHE A 1 327 ? 14.004 -16.035 -29.855 1.00 31.89 327 PHE A CA 1
ATOM 2634 C C . PHE A 1 327 ? 12.743 -16.865 -29.539 1.00 31.89 327 PHE A C 1
ATOM 2636 O O . PHE A 1 327 ? 12.153 -17.427 -30.459 1.00 31.89 327 PHE A O 1
ATOM 2643 N N . TYR A 1 328 ? 12.330 -16.951 -28.267 1.00 32.62 328 TYR A N 1
ATOM 2644 C CA . TYR A 1 328 ? 11.100 -17.640 -27.836 1.00 32.62 328 TYR A CA 1
ATOM 2645 C C . TYR A 1 328 ? 10.047 -16.701 -27.199 1.00 32.62 328 TYR A C 1
ATOM 2647 O O . TYR A 1 328 ? 9.044 -17.188 -26.674 1.00 32.62 328 TYR A O 1
ATOM 2655 N N . LEU A 1 329 ? 10.251 -15.377 -27.267 1.00 35.59 329 LEU A N 1
ATOM 2656 C CA . LEU A 1 329 ? 9.232 -14.328 -27.065 1.00 35.59 329 LEU A CA 1
ATOM 2657 C C . LEU A 1 329 ? 8.755 -13.814 -28.427 1.00 35.59 329 LEU A C 1
ATOM 2659 O O . LEU A 1 329 ? 7.566 -13.415 -28.511 1.00 35.59 329 LEU A O 1
#

Foldseek 3Di:
DCVVLLCLLVDPDLVSNVVSLVVLLVCLLPPAQDDPDPCRVNLSSLVSLLVLLVVLLVPVPPDPPCPVVNVSSLVSLQSSLVSLLVSCVSCVQVDAPVSVCSSLVSLLVSLCSQLVDPAHDLRCLVSLLSSLLSLLQWAADQPQQFIWRDDPDIHTHPNAGADAPPDPGDDACQSVLVSLLSCLQHDDDDDDPDPRPSNVLSSLQSLLVRLVRPRRNCSSPPVSVVSSVVSLLVSLCVLCVVVPCPPDPDHDDPDPDDDDDPVVVVVVVVVVVVSSVVRLLVVCVRSLSNLVSVCVVDVDVSSVVSNVVSDPPDPPPVVVVVVVVVVVD

Secondary structure (DSSP, 8-state):
-GGGGGGGGG-S-HHHHHHHHHHHHHHHHHS---TT-TT-HHHHHHHHHHHHHHHHHHHTTS-TT-HHHHHHHHHHHHHHHHHHHHHHHHTGGG--HHHHHHHHHHHHHHHHHHHTSSS--STTHHHHHHHHHHHHTEEE-TTT-EEEE-SSS-EEEEEEEBBSSS-B--B--HHHHHHHHHHHHH----SSTTS--HHHHHHHHHHHHHTT-HHHHGGG-HHHHHHHHHHHHHHHHHHHHTT-TTS-SS-----------HHHHHHHHHHHHHHHHHHHHHHHHHHHHHHHHHTTT---HHHHHHHHHTS----TTTHHHHHHHHT--

Sequence (329 aa):
MIPVLSKAVNETNIKVQYQMLNVLFDVAKTVAMRVNSERDLFSLVTRIIKSFLSADFSKSTLLSDLMHLISSILDNVEIVAGGICEVLHERFAQFTMIHLRLVLHMLCDHLRSHYAGVETNEVGSEIRERLFSALLSIICDPYTGQLVKTGESEVLNTHIVRAGYDTEGEFKWSEICEVTTLALEKELWLVDLLLKFPVLRVILHHLCRVLEFRGFVFTAGEMRVRQLKDAVIRLHYKFHGVLDVERTPWGVGRNDLLCENDSDVKRIMQIGEEKQKRNDIDLAKYLCPVLSRLINYYRDENICKIMVDSIPSVPAGCQQVWRRFTFYL

pLDDT: mean 75.05, std 20.03, range [29.97, 97.62]

InterPro domains:
  IPR018515 Tuberin-type domain [PF03542] (74-257)

Organism: Ascaris lumbricoides (NCBI:txid6252)

Radius of gyration: 23.26 Å; chains: 1; bounding box: 70×49×57 Å